Protein AF-A0A315ENW5-F1 (afdb_monomer_lite)

Secondary structure (DSSP, 8-state):
-----HHHHHHHHHHHHHHHHHTHHHHHHHHHHHHHHHHHHHHHHHT-S--HHHHHHHHHHHHHHHHHHHHHHHHHHHHHHHHHHHHHHTTEEEEEEEE-TTTTS-EEEEEEEESS--STT-S-SSS-TT--EEEEEEEETTT--EEEEEEEESEEEEEEE-SSEEEEEEEETTEEEEEEEESSPPHHHHHHHT--

Sequence (196 aa):
MGELNIWTVGWSIVLVLNWLIDHAFWIGAAIYGRSLLRRMRRELAEQGPADGVQRKAVQRRYLKRFLVVACLWYAAGSAWFYYKDAQARQSAYNCDKSVSTEDGGAYIGDECALLRQPWSNKEGTAGVRDGFSALVRIYSSKTGELLAEEFVANPEGALHWEKDNVWIHGSDTEGESGLMIELPPSRWRQLKAKLP

Organism: NCBI:txid323423

Foldseek 3Di:
DDPPPVVVVVVVVVVVVVVCVVCVLVVVLVVLLVVLVVVLVVVVVVCPPDDPVVNVVSVVVSVVVSVVVSVVSVVVVVVVLVVQQVLQVVQWDDWDKDAAVAQVRQKIKIKTWTPHDHPVVDVDPVFDDPKTKIWIWMAGPVPRQTQAIDIGIAWDDDWDHDNFWIKTWHADRVGIDMDIAGPPHDPVRRVVRPDD

pLDDT: mean 77.56, std 15.22, range [37.28, 95.94]

Radius of gyration: 24.2 Å; chains: 1; bounding box: 48×52×67 Å

Structure (mmCIF, N/CA/C/O backbone):
data_AF-A0A315ENW5-F1
#
_entry.id   AF-A0A315ENW5-F1
#
loop_
_atom_site.group_PDB
_atom_site.id
_atom_site.type_symbol
_atom_site.label_atom_id
_atom_site.label_alt_id
_atom_site.label_comp_id
_atom_site.label_asym_id
_atom_site.label_entity_id
_atom_site.label_seq_id
_atom_site.pdbx_PDB_ins_code
_atom_site.Cartn_x
_atom_site.Cartn_y
_atom_site.Cartn_z
_atom_site.occupancy
_atom_site.B_iso_or_equiv
_atom_site.auth_seq_id
_atom_site.auth_comp_id
_atom_site.auth_asym_id
_atom_site.auth_atom_id
_atom_site.pdbx_PDB_model_num
ATOM 1 N N . MET A 1 1 ? 18.008 35.598 28.032 1.00 41.81 1 MET A N 1
ATOM 2 C CA . MET A 1 1 ? 16.680 35.090 27.634 1.00 41.81 1 MET A CA 1
ATOM 3 C C . MET A 1 1 ? 16.804 34.708 26.174 1.00 41.81 1 MET A C 1
ATOM 5 O O . MET A 1 1 ? 16.966 35.600 25.357 1.00 41.81 1 MET A O 1
ATOM 9 N N . GLY A 1 2 ? 16.931 33.412 25.879 1.00 47.38 2 GLY A N 1
ATOM 10 C CA . GLY A 1 2 ? 17.137 32.943 24.508 1.00 47.38 2 GLY A CA 1
ATOM 11 C C . GLY A 1 2 ? 15.847 33.103 23.718 1.00 47.38 2 GLY A C 1
ATOM 12 O O . GLY A 1 2 ? 14.808 32.615 24.158 1.00 47.38 2 GLY A O 1
ATOM 13 N N . GLU A 1 3 ? 15.908 33.822 22.602 1.00 49.66 3 GLU A N 1
ATOM 14 C CA . GLU A 1 3 ? 14.796 33.935 21.666 1.00 49.66 3 GLU A CA 1
ATOM 15 C C . GLU A 1 3 ? 14.395 32.527 21.219 1.00 49.66 3 GLU A C 1
ATOM 17 O O . GLU A 1 3 ? 15.178 31.795 20.611 1.00 49.66 3 GLU A O 1
ATOM 22 N N . LEU A 1 4 ? 13.179 32.115 21.584 1.00 49.22 4 LEU A N 1
ATOM 23 C CA . LEU A 1 4 ? 12.571 30.890 21.083 1.00 49.22 4 LEU A CA 1
ATOM 24 C C . LEU A 1 4 ? 12.444 31.044 19.570 1.00 49.22 4 LEU A C 1
ATOM 26 O O . LEU A 1 4 ? 11.586 31.774 19.077 1.00 49.22 4 LEU A O 1
ATOM 30 N N . ASN A 1 5 ? 13.340 30.380 18.845 1.00 66.69 5 ASN A N 1
ATOM 31 C CA . ASN A 1 5 ? 13.373 30.419 17.398 1.00 66.69 5 ASN A CA 1
ATOM 32 C C . ASN A 1 5 ? 12.016 29.916 16.867 1.00 66.69 5 ASN A C 1
ATOM 34 O O . ASN A 1 5 ? 11.648 28.750 17.046 1.00 66.69 5 ASN A O 1
ATOM 38 N N . ILE A 1 6 ? 11.254 30.829 16.258 1.00 59.28 6 ILE A N 1
ATOM 39 C CA . ILE A 1 6 ? 9.899 30.610 15.727 1.00 59.28 6 ILE A CA 1
ATOM 40 C C . ILE A 1 6 ? 9.864 29.406 14.780 1.00 59.28 6 ILE A C 1
ATOM 42 O O . ILE A 1 6 ? 8.875 28.675 14.752 1.00 59.28 6 ILE A O 1
ATOM 46 N N . TRP A 1 7 ? 10.970 29.135 14.082 1.00 49.91 7 TRP A N 1
ATOM 47 C CA . TRP A 1 7 ? 11.120 27.945 13.251 1.00 49.91 7 TRP A CA 1
ATOM 48 C C . TRP A 1 7 ? 11.011 26.648 14.060 1.00 49.91 7 TRP A C 1
ATOM 50 O O . TRP A 1 7 ? 10.227 25.775 13.707 1.00 49.91 7 TRP A O 1
ATOM 60 N N . THR A 1 8 ? 11.716 26.522 15.183 1.00 54.12 8 THR A N 1
ATOM 61 C CA . THR A 1 8 ? 11.640 25.342 16.069 1.00 54.12 8 THR A CA 1
ATOM 62 C C . THR A 1 8 ? 10.244 25.123 16.654 1.00 54.12 8 THR A C 1
ATOM 64 O O . THR A 1 8 ? 9.805 23.980 16.784 1.00 54.12 8 THR A O 1
ATOM 67 N N . VAL A 1 9 ? 9.519 26.201 16.971 1.00 59.44 9 VAL A N 1
ATOM 68 C CA . VAL A 1 9 ? 8.133 26.115 17.465 1.00 59.44 9 VAL A CA 1
ATOM 69 C C . VAL A 1 9 ? 7.196 25.664 16.342 1.00 59.44 9 VAL A C 1
ATOM 71 O O . VAL A 1 9 ? 6.385 24.763 16.551 1.00 59.44 9 VAL A O 1
ATOM 74 N N . GLY A 1 10 ? 7.358 26.216 15.136 1.00 51.34 10 GLY A N 1
ATOM 75 C CA . GLY A 1 10 ? 6.613 25.799 13.948 1.00 51.34 10 GLY A CA 1
ATOM 76 C C . GLY A 1 10 ? 6.823 24.320 13.615 1.00 51.34 10 GLY A C 1
ATOM 77 O O . GLY A 1 10 ? 5.853 23.590 13.423 1.00 51.34 10 GLY A O 1
ATOM 78 N N . TRP A 1 11 ? 8.070 23.842 13.653 1.00 49.81 11 TRP A N 1
ATOM 79 C CA . TRP A 1 11 ? 8.397 22.426 13.455 1.00 49.81 11 TRP A CA 1
ATOM 80 C C . TRP A 1 11 ? 7.810 21.515 14.527 1.00 49.81 11 TRP A C 1
ATOM 82 O O . TRP A 1 11 ? 7.266 20.463 14.200 1.00 49.81 11 TRP A O 1
ATOM 92 N N . SER A 1 12 ? 7.861 21.926 15.793 1.00 47.28 12 SER A N 1
ATOM 93 C CA . SER A 1 12 ? 7.266 21.155 16.889 1.00 47.28 12 SER A CA 1
ATOM 94 C C . SER A 1 12 ? 5.753 21.006 16.708 1.00 47.28 12 SER A C 1
ATOM 96 O O . SER A 1 12 ? 5.210 19.929 16.928 1.00 47.28 12 SER A O 1
ATOM 98 N N . ILE A 1 13 ? 5.069 22.055 16.239 1.00 57.88 13 ILE A N 1
ATOM 99 C CA . ILE A 1 13 ? 3.630 22.011 15.945 1.00 57.88 13 ILE A CA 1
ATOM 100 C C . ILE A 1 13 ? 3.338 21.066 14.774 1.00 57.88 13 ILE A C 1
ATOM 102 O O . ILE A 1 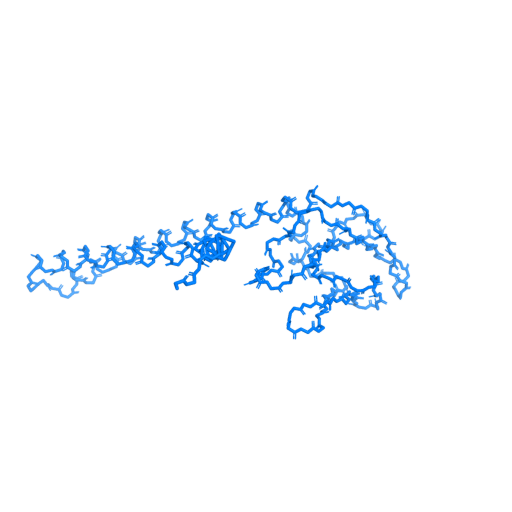13 ? 2.416 20.263 14.869 1.00 57.88 13 ILE A O 1
ATOM 106 N N . VAL A 1 14 ? 4.124 21.114 13.696 1.00 56.69 14 VAL A N 1
ATOM 107 C CA . VAL A 1 14 ? 3.952 20.219 12.537 1.00 56.69 14 VAL A CA 1
ATOM 108 C C . VAL A 1 14 ? 4.188 18.757 12.920 1.00 56.69 14 VAL A C 1
ATOM 110 O O . VAL A 1 14 ? 3.401 17.895 12.537 1.00 56.69 14 VAL A O 1
ATOM 113 N N . LEU A 1 15 ? 5.221 18.473 13.718 1.00 50.59 15 LEU A N 1
ATOM 114 C CA . LEU A 1 15 ? 5.510 17.125 14.212 1.00 50.59 15 LEU A CA 1
ATOM 115 C C . LEU A 1 15 ? 4.401 16.609 15.132 1.00 50.59 15 LEU A C 1
ATOM 117 O O . LEU A 1 15 ? 3.962 15.475 14.974 1.00 50.59 15 LEU A O 1
ATOM 121 N N . VAL A 1 16 ? 3.900 17.448 16.044 1.00 55.12 16 VAL A N 1
ATOM 122 C CA . VAL A 1 16 ? 2.773 17.091 16.916 1.00 55.12 16 VAL A CA 1
ATOM 123 C C . VAL A 1 16 ? 1.497 16.883 16.104 1.00 55.12 16 VAL A C 1
ATOM 125 O O . VAL A 1 16 ? 0.769 15.941 16.380 1.00 55.12 16 VAL A O 1
ATOM 128 N N . LEU A 1 17 ? 1.217 17.706 15.092 1.00 50.56 17 LEU A N 1
ATOM 129 C CA . LEU A 1 17 ? 0.037 17.543 14.240 1.00 50.56 17 LEU A CA 1
ATOM 130 C C . LEU A 1 17 ? 0.115 16.278 13.382 1.00 50.56 17 LEU A C 1
ATOM 132 O O . LEU A 1 17 ? -0.873 15.555 13.323 1.00 50.56 17 LEU A O 1
ATOM 136 N N . ASN A 1 18 ? 1.266 15.970 12.781 1.00 48.34 18 ASN A N 1
ATOM 137 C CA . ASN A 1 18 ? 1.458 14.707 12.062 1.00 48.34 18 ASN A CA 1
ATOM 138 C C . ASN A 1 18 ? 1.326 13.509 13.006 1.00 48.34 18 ASN A C 1
ATOM 140 O O . ASN A 1 18 ? 0.546 12.605 12.731 1.00 48.34 18 ASN A O 1
ATOM 144 N N . TRP A 1 19 ? 1.964 13.560 14.178 1.00 56.97 19 TRP A N 1
ATOM 145 C CA . TRP A 1 19 ? 1.822 12.521 15.195 1.00 56.97 19 TRP A CA 1
ATOM 146 C C . TRP A 1 19 ? 0.364 12.349 15.644 1.00 56.97 19 TRP A C 1
ATOM 148 O O . TRP A 1 19 ? -0.124 11.228 15.771 1.00 56.97 19 TRP A O 1
ATOM 158 N N . LEU A 1 20 ? -0.365 13.451 15.842 1.00 53.22 20 LEU A N 1
ATOM 159 C CA . LEU A 1 20 ? -1.784 13.439 16.195 1.00 53.22 20 LEU A CA 1
ATOM 160 C C . LEU A 1 20 ? -2.662 12.901 15.069 1.00 53.22 20 LEU A C 1
ATOM 162 O O . LEU A 1 20 ? -3.679 12.301 15.386 1.00 53.22 20 LEU A O 1
ATOM 166 N N . ILE A 1 21 ? -2.309 13.108 13.799 1.00 59.03 21 ILE A N 1
ATOM 167 C CA . ILE A 1 21 ? -3.016 12.542 12.642 1.00 59.03 21 ILE A CA 1
ATOM 168 C C . ILE A 1 21 ? -2.791 11.026 12.592 1.00 59.03 21 ILE A C 1
ATOM 170 O O . ILE A 1 21 ? -3.764 10.276 12.501 1.00 59.03 21 ILE A O 1
ATOM 174 N N . ASP A 1 22 ? -1.548 10.579 12.776 1.00 55.41 22 ASP A N 1
ATOM 175 C CA . ASP A 1 22 ? -1.175 9.158 12.800 1.00 55.41 22 ASP A CA 1
ATOM 176 C C . ASP A 1 22 ? -1.828 8.414 13.975 1.00 55.41 22 ASP A C 1
ATOM 178 O O . ASP A 1 22 ? -2.251 7.263 13.862 1.00 55.41 22 ASP A O 1
ATOM 182 N N . HIS A 1 23 ? -1.992 9.103 15.106 1.00 60.53 23 HIS A N 1
ATOM 183 C CA . HIS A 1 23 ? -2.570 8.551 16.330 1.00 60.53 23 HIS A CA 1
ATOM 184 C C . HIS A 1 23 ? -4.019 8.995 16.561 1.00 60.53 23 HIS A C 1
ATOM 186 O O . HIS A 1 23 ? -4.596 8.657 17.599 1.00 60.53 23 HIS A O 1
ATOM 192 N N . ALA A 1 24 ? -4.647 9.705 15.614 1.00 65.75 24 ALA A N 1
ATOM 193 C CA . ALA A 1 24 ? -6.002 10.250 15.767 1.00 65.75 24 ALA A CA 1
ATOM 194 C C . ALA A 1 24 ? -7.007 9.134 16.053 1.00 65.75 24 ALA A C 1
ATOM 196 O O . ALA A 1 24 ? -7.913 9.290 16.876 1.00 65.75 24 ALA A O 1
ATOM 197 N N . PHE A 1 25 ? -6.790 7.978 15.419 1.00 66.31 25 PHE A N 1
ATOM 198 C CA . PHE A 1 25 ? -7.535 6.752 15.664 1.00 66.31 25 PHE A CA 1
ATOM 199 C C . PHE A 1 25 ? -7.427 6.303 17.128 1.00 66.31 25 PHE A C 1
ATOM 201 O O . PHE A 1 25 ? -8.445 6.140 17.801 1.00 66.31 25 PHE A O 1
ATOM 208 N N . TRP A 1 26 ? -6.207 6.155 17.653 1.00 67.00 26 TRP A N 1
ATOM 209 C CA . TRP A 1 26 ? -5.965 5.689 19.022 1.00 67.00 26 TRP A CA 1
ATOM 210 C C . TRP A 1 26 ? -6.441 6.690 20.072 1.00 67.00 26 TRP A C 1
ATOM 212 O O . TRP A 1 26 ? -7.035 6.301 21.078 1.00 67.00 26 TRP A O 1
ATOM 222 N N . ILE A 1 27 ? -6.255 7.984 19.816 1.00 74.44 27 ILE A N 1
ATOM 223 C CA . ILE A 1 27 ? -6.716 9.071 20.682 1.00 74.44 27 ILE A CA 1
ATOM 224 C C . ILE A 1 27 ? -8.247 9.113 20.700 1.00 74.44 27 ILE A C 1
ATOM 226 O O . ILE A 1 27 ? -8.853 9.139 21.774 1.00 74.44 27 ILE A O 1
ATOM 230 N N . GLY A 1 28 ? -8.890 9.047 19.532 1.00 72.38 28 GLY A N 1
ATOM 231 C CA . GLY A 1 28 ? -10.345 8.992 19.401 1.00 72.38 28 GLY A CA 1
ATOM 232 C C . GLY A 1 28 ? -10.941 7.760 20.082 1.00 72.38 28 GLY A C 1
ATOM 233 O O . GLY A 1 28 ? -11.875 7.884 20.881 1.00 72.38 28 GLY A O 1
ATOM 234 N N . ALA A 1 29 ? -10.356 6.582 19.851 1.00 71.75 29 ALA A N 1
ATOM 235 C CA . ALA A 1 29 ? -10.750 5.333 20.495 1.00 71.75 29 ALA A CA 1
ATOM 236 C C . ALA A 1 29 ? -10.584 5.400 22.022 1.00 71.75 29 ALA A C 1
ATOM 238 O O . ALA A 1 29 ? -11.488 4.993 22.756 1.00 71.75 29 ALA A O 1
ATOM 239 N N . ALA A 1 30 ? -9.487 5.972 22.524 1.00 77.06 30 ALA A N 1
ATOM 240 C CA . ALA A 1 30 ? -9.243 6.131 23.955 1.00 77.06 30 ALA A CA 1
ATOM 241 C C . ALA A 1 30 ? -10.229 7.112 24.610 1.00 77.06 30 ALA A C 1
ATOM 243 O O . ALA A 1 30 ? -10.796 6.810 25.666 1.00 77.06 30 ALA A O 1
ATOM 244 N N . ILE A 1 31 ? -10.492 8.265 23.984 1.00 83.62 31 ILE A N 1
ATOM 245 C CA . ILE A 1 31 ? -11.460 9.257 24.479 1.00 83.62 31 ILE A CA 1
ATOM 246 C C . ILE A 1 31 ? -12.872 8.659 24.487 1.00 83.62 31 ILE A C 1
ATOM 248 O O . ILE A 1 31 ? -13.586 8.752 25.495 1.00 83.62 31 ILE A O 1
ATOM 252 N N . TYR A 1 32 ? -13.267 8.000 23.396 1.00 83.56 32 TYR A N 1
ATOM 253 C CA . TYR A 1 32 ? -14.577 7.371 23.274 1.00 83.56 32 TYR A CA 1
ATOM 254 C C . TYR A 1 32 ? -14.749 6.212 24.264 1.00 83.56 32 TYR A C 1
ATOM 256 O O . TYR A 1 32 ? -15.746 6.157 24.989 1.00 83.56 32 TYR A O 1
ATOM 264 N N . GLY A 1 33 ? -13.744 5.341 24.378 1.00 80.75 33 GLY A N 1
ATOM 265 C CA . GLY A 1 33 ? -13.703 4.250 25.351 1.00 80.75 33 GLY A CA 1
ATOM 266 C C . GLY A 1 33 ? -13.802 4.759 26.789 1.00 80.75 33 GLY A C 1
ATOM 267 O O . GLY A 1 33 ? -14.606 4.251 27.574 1.00 80.75 33 GLY A O 1
ATOM 268 N N . ARG A 1 34 ? -13.083 5.837 27.128 1.00 85.38 34 ARG A N 1
ATOM 269 C CA . ARG A 1 34 ? -13.162 6.482 28.449 1.00 85.38 34 ARG A CA 1
ATOM 270 C C . ARG A 1 34 ? -14.553 7.055 28.727 1.00 85.38 34 ARG A C 1
ATOM 272 O O . ARG A 1 34 ? -15.051 6.928 29.848 1.00 85.38 34 ARG A O 1
ATOM 279 N N . SER A 1 35 ? -15.193 7.665 27.731 1.00 87.75 35 SER A N 1
ATOM 280 C CA . SER A 1 35 ? -16.564 8.182 27.837 1.00 87.75 35 SER A CA 1
ATOM 281 C C . SER A 1 35 ? -17.582 7.057 28.065 1.00 87.75 35 SER A C 1
ATOM 283 O O . SER A 1 35 ? -18.384 7.128 29.002 1.00 87.75 35 SER A O 1
ATOM 285 N N . LEU A 1 36 ? -17.508 5.975 27.281 1.00 86.62 36 LEU A N 1
ATOM 286 C CA . LEU A 1 36 ? -18.370 4.800 27.442 1.00 86.62 36 LEU A CA 1
ATOM 287 C C . LEU A 1 36 ? -18.171 4.126 28.798 1.00 86.62 36 LEU A C 1
ATOM 289 O O . LEU A 1 36 ? -19.155 3.793 29.454 1.00 86.62 36 LEU A O 1
ATOM 293 N N . LEU A 1 37 ? -16.924 3.981 29.253 1.00 84.88 37 LEU A N 1
ATOM 294 C CA . LEU A 1 37 ? -16.612 3.392 30.553 1.00 84.88 37 LEU A CA 1
ATOM 295 C C . LEU A 1 37 ? -17.227 4.204 31.698 1.00 84.88 37 LEU A C 1
ATOM 297 O O . LEU A 1 37 ? -17.801 3.631 32.623 1.00 84.88 37 LEU A O 1
ATOM 301 N N . ARG A 1 38 ? -17.147 5.540 31.633 1.00 89.56 38 ARG A N 1
ATOM 302 C CA . ARG A 1 38 ? -17.784 6.422 32.623 1.00 89.56 38 ARG A CA 1
ATOM 303 C C . ARG A 1 38 ? -19.302 6.250 32.635 1.00 89.56 38 ARG A C 1
ATOM 305 O O . ARG A 1 38 ? -19.879 6.164 33.714 1.00 89.56 38 ARG A O 1
ATOM 312 N N . ARG A 1 39 ? -19.942 6.167 31.463 1.00 88.38 39 ARG A N 1
ATOM 313 C CA . ARG A 1 39 ? -21.397 5.944 31.348 1.00 88.38 39 ARG A CA 1
ATOM 314 C C . ARG A 1 39 ? -21.807 4.576 31.893 1.00 88.38 39 ARG A C 1
ATOM 316 O O . ARG A 1 39 ? -22.724 4.504 32.697 1.00 88.38 39 ARG A O 1
ATOM 323 N N . MET A 1 40 ? -21.065 3.526 31.546 1.00 86.69 40 MET A N 1
ATOM 324 C CA . MET A 1 40 ? -21.293 2.174 32.056 1.00 86.69 40 MET A CA 1
ATOM 325 C C . MET A 1 40 ? -21.169 2.111 33.582 1.00 86.69 40 MET A C 1
ATOM 327 O O . MET A 1 40 ? -22.005 1.502 34.237 1.00 86.69 40 MET A O 1
ATOM 331 N N . ARG A 1 41 ? -20.145 2.750 34.166 1.00 85.19 41 ARG A N 1
ATOM 332 C CA . ARG A 1 41 ? -19.967 2.796 35.628 1.00 85.19 41 ARG A CA 1
ATOM 333 C C . ARG A 1 41 ? -21.118 3.517 36.333 1.00 85.19 41 ARG A C 1
ATOM 335 O O . ARG A 1 41 ? -21.501 3.076 37.408 1.00 85.19 41 ARG A O 1
ATOM 342 N N . ARG A 1 42 ? -21.664 4.585 35.739 1.00 87.38 42 ARG A N 1
ATOM 343 C CA . ARG A 1 42 ? -22.842 5.288 36.276 1.00 87.38 42 ARG A CA 1
ATOM 344 C C . ARG A 1 42 ? -24.084 4.399 36.251 1.00 87.38 42 ARG A C 1
ATOM 346 O O . ARG A 1 42 ? -24.678 4.197 37.299 1.00 87.38 42 ARG A O 1
ATOM 353 N N . GLU A 1 43 ? -24.389 3.774 35.111 1.00 85.12 43 GLU A N 1
ATOM 354 C CA . GLU A 1 43 ? -25.540 2.861 35.007 1.00 85.12 43 GLU A CA 1
ATOM 355 C C . GLU A 1 43 ? -25.424 1.662 35.965 1.00 85.12 43 GLU A C 1
ATOM 357 O O . GLU A 1 43 ? -26.406 1.253 36.574 1.00 85.12 43 GLU A O 1
ATOM 362 N N . LEU A 1 44 ? -24.221 1.105 36.141 1.00 82.19 44 LEU A N 1
ATOM 363 C CA . LEU A 1 44 ? -23.996 0.011 37.092 1.00 82.19 44 LEU A CA 1
ATOM 364 C C . LEU A 1 44 ? -24.137 0.452 38.558 1.00 82.19 44 LEU A C 1
ATOM 366 O O . LEU A 1 44 ? -24.510 -0.369 39.391 1.00 82.19 44 LEU A O 1
ATOM 370 N N . ALA A 1 45 ? -23.829 1.712 38.880 1.00 82.94 45 ALA A N 1
ATOM 371 C CA . ALA A 1 45 ? -23.985 2.260 40.227 1.00 82.94 45 ALA A CA 1
ATOM 372 C C . ALA A 1 45 ? -25.457 2.558 40.562 1.00 82.94 45 ALA A C 1
ATOM 374 O O . ALA A 1 45 ? -25.889 2.304 41.683 1.00 82.94 45 ALA A O 1
ATOM 375 N N . GLU A 1 46 ? -26.235 3.029 39.584 1.00 83.94 46 GLU A N 1
ATOM 376 C CA . GLU A 1 46 ? -27.679 3.285 39.718 1.00 83.94 46 GLU A CA 1
ATOM 377 C C . GLU A 1 46 ? -28.496 1.995 39.907 1.00 83.94 46 GLU A C 1
ATOM 379 O O . GLU A 1 46 ? -29.567 2.017 40.505 1.00 83.94 46 GLU A O 1
ATOM 384 N N . GLN A 1 47 ? -27.978 0.852 39.451 1.00 72.12 47 GLN A N 1
ATOM 385 C CA . GLN A 1 47 ? -28.639 -0.452 39.559 1.00 72.12 47 GLN A CA 1
ATOM 386 C C . GLN A 1 47 ? -28.515 -1.130 40.941 1.00 72.12 47 GLN A C 1
ATOM 388 O O . GLN A 1 47 ? -29.083 -2.203 41.139 1.00 72.12 47 GLN A O 1
ATOM 393 N N . GLY A 1 48 ? -27.798 -0.548 41.912 1.00 66.56 48 GLY A N 1
ATOM 394 C CA . GLY A 1 48 ? -27.656 -1.133 43.254 1.00 66.56 48 GLY A CA 1
ATOM 395 C C . GLY A 1 48 ? -27.057 -2.559 43.242 1.00 66.56 48 GLY A C 1
ATOM 396 O O . GLY A 1 48 ? -26.202 -2.873 42.397 1.00 66.56 48 GLY A O 1
ATOM 397 N N . PRO A 1 49 ? -27.458 -3.470 44.155 1.00 66.81 49 PRO A N 1
ATOM 398 C CA . PRO A 1 49 ? -27.041 -4.872 44.131 1.00 66.81 49 PRO A CA 1
ATOM 399 C C . PRO A 1 49 ? -27.827 -5.646 43.057 1.00 66.81 49 PRO A C 1
ATOM 401 O O . PRO A 1 49 ? -28.494 -6.632 43.346 1.00 66.81 49 PRO A O 1
ATOM 404 N N . ALA A 1 50 ? -27.792 -5.181 41.808 1.00 61.03 50 ALA A N 1
ATOM 405 C CA . ALA A 1 50 ? -28.394 -5.896 40.693 1.00 61.03 50 ALA A CA 1
ATOM 406 C C . ALA A 1 50 ? -27.727 -7.261 40.478 1.00 61.03 50 ALA A C 1
ATOM 408 O O . ALA A 1 50 ? -26.500 -7.392 40.571 1.00 61.03 50 ALA A O 1
ATOM 409 N N . ASP A 1 51 ? -28.562 -8.246 40.140 1.00 73.62 51 ASP A N 1
ATOM 410 C CA . ASP A 1 51 ? -28.192 -9.619 39.805 1.00 73.62 51 ASP A CA 1
ATOM 411 C C . ASP A 1 51 ? -27.033 -9.656 38.785 1.00 73.62 51 ASP A C 1
ATOM 413 O O . ASP A 1 51 ? -26.954 -8.846 37.849 1.00 73.62 51 ASP A O 1
ATOM 417 N N . GLY A 1 52 ? -26.110 -10.608 38.946 1.00 72.75 52 GLY A N 1
ATOM 418 C CA . GLY A 1 52 ? -24.917 -10.751 38.106 1.00 72.75 52 GLY A CA 1
ATOM 419 C C . GLY A 1 52 ? -25.245 -10.889 36.614 1.00 72.75 52 GLY A C 1
ATOM 420 O O . GLY A 1 52 ? -24.432 -10.520 35.760 1.00 72.75 52 GLY A O 1
ATOM 421 N N . VAL A 1 53 ? -26.455 -11.353 36.289 1.00 79.00 53 VAL A N 1
ATOM 422 C CA . VAL A 1 53 ? -26.992 -11.423 34.924 1.00 79.00 53 VAL A CA 1
ATOM 423 C C . VAL A 1 53 ? -27.231 -10.028 34.329 1.00 79.00 53 VAL A C 1
ATOM 425 O O . VAL A 1 53 ? -26.805 -9.764 33.200 1.00 79.00 53 VAL A O 1
ATOM 428 N N . GLN A 1 54 ? -27.830 -9.101 35.085 1.00 78.31 54 GLN A N 1
ATOM 429 C CA . GLN A 1 54 ? -28.101 -7.734 34.621 1.00 78.31 54 GLN A CA 1
ATOM 430 C C . GLN A 1 54 ? -26.804 -6.944 34.411 1.00 78.31 54 GLN A C 1
ATOM 432 O O . GLN A 1 54 ? -26.632 -6.295 33.374 1.00 78.31 54 GLN A O 1
ATOM 437 N N . ARG A 1 55 ? -25.828 -7.088 35.319 1.00 78.38 55 ARG A N 1
ATOM 438 C CA . ARG A 1 55 ? -24.507 -6.449 35.176 1.00 78.38 55 ARG A CA 1
ATOM 439 C C . ARG A 1 55 ? -23.780 -6.894 33.904 1.00 78.38 55 ARG A C 1
ATOM 441 O O . ARG A 1 55 ? -23.248 -6.056 33.171 1.00 78.38 55 ARG A O 1
ATOM 448 N N . LYS A 1 56 ? -23.801 -8.197 33.592 1.00 83.31 56 LYS A N 1
ATOM 449 C CA . LYS A 1 56 ? -23.209 -8.743 32.355 1.00 83.31 56 LYS A CA 1
ATOM 450 C C . LYS A 1 56 ? -23.911 -8.219 31.099 1.00 83.31 56 LYS A C 1
ATOM 452 O O . LYS A 1 56 ? -23.243 -7.951 30.098 1.00 83.31 56 LYS A O 1
ATOM 457 N N . ALA A 1 57 ? -25.233 -8.048 31.135 1.00 84.50 57 ALA A N 1
ATOM 458 C CA . ALA A 1 57 ? -25.993 -7.506 30.009 1.00 84.50 57 ALA A CA 1
ATOM 459 C C . ALA A 1 57 ? -25.608 -6.045 29.706 1.00 84.50 57 ALA A C 1
ATOM 461 O O . ALA A 1 57 ? -25.350 -5.704 28.546 1.00 84.50 57 ALA A O 1
ATOM 462 N N . VAL A 1 58 ? -25.478 -5.208 30.742 1.00 82.88 58 VAL A N 1
ATOM 463 C CA . VAL A 1 58 ? -25.021 -3.814 30.610 1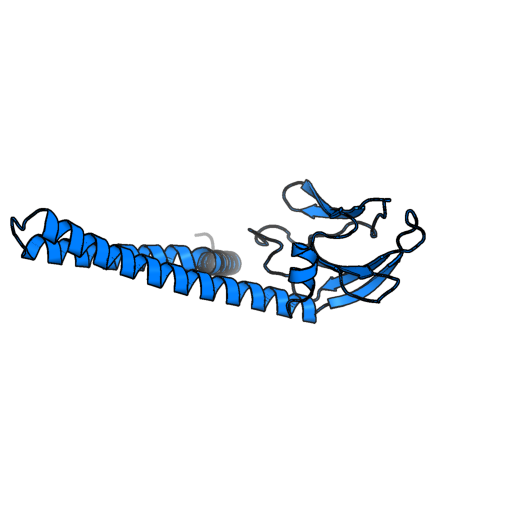.00 82.88 58 VAL A CA 1
ATOM 464 C C . VAL A 1 58 ? -23.604 -3.764 30.035 1.00 82.88 58 VAL A C 1
ATOM 466 O O . VAL A 1 58 ? -23.379 -3.096 29.025 1.00 82.88 58 VAL A O 1
ATOM 469 N N . GLN A 1 59 ? -22.660 -4.530 30.592 1.00 80.81 59 GLN A N 1
ATOM 470 C CA . GLN A 1 59 ? -21.279 -4.585 30.091 1.00 80.81 59 GLN A CA 1
ATOM 471 C C . GLN A 1 59 ? -21.208 -5.003 28.614 1.00 80.81 59 GLN A C 1
ATOM 473 O O . GLN A 1 59 ? -20.553 -4.335 27.814 1.00 80.81 59 GLN A O 1
ATOM 478 N N . ARG A 1 60 ? -21.938 -6.058 28.216 1.00 84.62 60 ARG A N 1
ATOM 479 C CA . ARG A 1 60 ? -21.997 -6.511 26.815 1.00 84.62 60 ARG A CA 1
ATOM 480 C C . ARG A 1 60 ? -22.540 -5.432 25.879 1.00 84.62 60 ARG A C 1
ATOM 482 O O . ARG A 1 60 ? -22.028 -5.283 24.773 1.00 84.62 60 ARG A O 1
ATOM 489 N N . ARG A 1 61 ? -23.551 -4.668 26.301 1.00 88.12 61 ARG A N 1
ATOM 490 C CA . ARG A 1 61 ? -24.117 -3.565 25.506 1.00 88.12 61 ARG A CA 1
ATOM 491 C C . ARG A 1 61 ? -23.083 -2.471 25.235 1.00 88.12 61 ARG A C 1
ATOM 493 O O . ARG A 1 61 ? -22.964 -2.022 24.096 1.00 88.12 61 ARG A O 1
ATOM 500 N N . TYR A 1 62 ? -22.330 -2.054 26.251 1.00 81.81 62 TYR A N 1
ATOM 501 C CA . TYR A 1 62 ? -21.286 -1.036 26.092 1.00 81.81 62 TYR A CA 1
ATOM 502 C C . TYR A 1 62 ? -20.087 -1.539 25.291 1.00 81.81 62 TYR A C 1
ATOM 504 O O . TYR A 1 62 ? -19.589 -0.801 24.444 1.00 81.81 62 TYR A O 1
ATOM 512 N N . LEU A 1 63 ? -19.682 -2.796 25.491 1.00 81.62 63 LEU A N 1
ATOM 513 C CA . LEU A 1 63 ? -18.630 -3.425 24.695 1.00 81.62 63 LEU A CA 1
ATOM 514 C C . LEU A 1 63 ? -19.012 -3.472 23.211 1.00 81.62 63 LEU A C 1
ATOM 516 O O . LEU A 1 63 ? -18.224 -3.060 22.368 1.00 81.62 63 LEU A O 1
ATOM 520 N N . LYS A 1 64 ? -20.243 -3.891 22.885 1.00 83.94 64 LYS A N 1
ATOM 521 C CA . LYS A 1 64 ? -20.742 -3.876 21.500 1.00 83.94 64 LYS A CA 1
ATOM 522 C C . LYS A 1 64 ? -20.698 -2.473 20.892 1.00 83.94 64 LYS A C 1
ATOM 524 O O . LYS A 1 64 ? -20.232 -2.321 19.772 1.00 83.94 64 LYS A O 1
ATOM 529 N N . ARG A 1 65 ? -21.138 -1.445 21.629 1.00 85.06 65 ARG A N 1
ATOM 530 C CA . ARG A 1 65 ? -21.082 -0.045 21.162 1.00 85.06 65 ARG A CA 1
ATOM 531 C C . ARG A 1 65 ? -19.649 0.422 20.904 1.00 85.06 65 ARG A C 1
ATOM 533 O O . ARG A 1 65 ? -19.405 1.063 19.889 1.00 85.06 65 ARG A O 1
ATOM 540 N N . PHE A 1 66 ? -18.717 0.079 21.793 1.00 79.88 66 PHE A N 1
ATOM 541 C CA . PHE A 1 66 ? -17.300 0.379 21.601 1.00 79.88 66 PHE A CA 1
ATOM 542 C C . PHE A 1 66 ? -16.748 -0.291 20.340 1.00 79.88 66 PHE A C 1
ATOM 544 O O . PHE A 1 66 ? -16.169 0.393 19.503 1.00 79.88 66 PHE A O 1
ATOM 551 N N . LEU A 1 67 ? -16.988 -1.596 20.175 1.00 80.69 67 LEU A N 1
ATOM 552 C CA . LEU A 1 67 ? -16.512 -2.361 19.021 1.00 80.69 67 LEU A CA 1
ATOM 553 C C . LEU A 1 67 ? -17.065 -1.820 17.701 1.00 80.69 67 LEU A C 1
ATOM 555 O O . LEU A 1 67 ? -16.302 -1.644 16.763 1.00 80.69 67 LEU A O 1
ATOM 559 N N . VAL A 1 68 ? -18.359 -1.489 17.638 1.00 85.56 68 VAL A N 1
ATOM 560 C CA . VAL A 1 68 ? -18.966 -0.904 16.429 1.00 85.56 68 VAL A CA 1
ATOM 561 C C . VAL A 1 68 ? -18.260 0.391 16.035 1.00 85.56 68 VAL A C 1
ATOM 563 O O . VAL A 1 68 ? -17.890 0.563 14.878 1.00 85.56 68 VAL A O 1
ATOM 566 N N . VAL A 1 69 ? -18.034 1.292 16.992 1.00 81.94 69 VAL A N 1
ATOM 567 C CA . VAL A 1 69 ? -17.358 2.563 16.710 1.00 81.94 69 VAL A CA 1
ATOM 568 C C . VAL A 1 69 ? -15.895 2.341 16.335 1.00 81.94 69 VAL A C 1
ATOM 570 O O . VAL A 1 69 ? -15.430 2.960 15.385 1.00 81.94 69 VAL A O 1
ATOM 573 N N . ALA A 1 70 ? -15.189 1.430 17.006 1.00 75.50 70 ALA A N 1
ATOM 574 C CA . ALA A 1 70 ? -13.817 1.074 16.651 1.00 75.50 70 ALA A CA 1
ATOM 575 C C . ALA A 1 70 ? -13.721 0.522 15.216 1.00 75.50 70 ALA A C 1
ATOM 577 O O . ALA A 1 70 ? -12.852 0.951 14.463 1.00 75.50 70 ALA A O 1
ATOM 578 N N . CYS A 1 71 ? -14.645 -0.355 14.807 1.00 80.31 71 CYS A N 1
ATOM 579 C CA . CYS A 1 71 ? -14.710 -0.873 13.439 1.00 80.31 71 CYS A CA 1
ATOM 580 C C . CYS A 1 71 ? -14.985 0.231 12.410 1.00 80.31 71 CYS A C 1
ATOM 582 O O . CYS A 1 71 ? -14.332 0.260 11.371 1.00 80.31 71 CYS A O 1
ATOM 584 N N . LEU A 1 72 ? -15.918 1.148 12.692 1.00 82.00 72 LEU A N 1
ATOM 585 C CA . LEU A 1 72 ? -16.215 2.272 11.796 1.00 82.00 72 LEU A CA 1
ATOM 586 C C . LEU A 1 72 ? -15.010 3.204 11.634 1.00 82.00 72 LEU A C 1
ATOM 588 O O . LEU A 1 72 ? -14.695 3.613 10.521 1.00 82.00 72 LEU A O 1
ATOM 592 N N . TRP A 1 73 ? -14.317 3.508 12.731 1.00 77.88 73 TRP A N 1
ATOM 593 C CA . TRP A 1 73 ? -13.100 4.315 12.696 1.00 77.88 73 TRP A CA 1
ATOM 594 C C . TRP A 1 73 ? -11.966 3.624 11.949 1.00 77.88 73 TRP A C 1
ATOM 596 O O . TRP A 1 73 ? -11.273 4.277 11.175 1.00 77.88 73 TRP A O 1
ATOM 606 N N . TYR A 1 74 ? -11.797 2.316 12.146 1.00 74.62 74 TYR A N 1
ATOM 607 C CA . TYR A 1 74 ? -10.796 1.540 11.426 1.00 74.62 74 TYR A CA 1
ATOM 608 C C . TYR A 1 74 ? -11.083 1.569 9.923 1.00 74.62 74 TYR A C 1
ATOM 610 O O . TYR A 1 74 ? -10.205 1.919 9.145 1.00 74.62 74 TYR A O 1
ATOM 618 N N . ALA A 1 75 ? -12.335 1.324 9.520 1.00 79.50 75 ALA A N 1
ATOM 619 C CA . ALA A 1 75 ? -12.747 1.392 8.121 1.00 79.50 75 ALA A CA 1
ATOM 620 C C . ALA A 1 75 ? -12.522 2.786 7.506 1.00 79.50 75 ALA A C 1
ATOM 622 O O . ALA A 1 75 ? -12.010 2.889 6.393 1.00 79.50 75 ALA A O 1
ATOM 623 N N . ALA A 1 76 ? -12.859 3.858 8.233 1.00 78.62 76 ALA A N 1
ATOM 624 C CA . ALA A 1 76 ? -12.619 5.228 7.783 1.00 78.62 76 ALA A CA 1
ATOM 625 C C . ALA A 1 76 ? -11.117 5.536 7.635 1.00 78.62 76 ALA A C 1
ATOM 627 O O . ALA A 1 76 ? -10.712 6.138 6.643 1.00 78.62 76 ALA A O 1
ATOM 628 N N . GLY A 1 77 ? -10.293 5.085 8.586 1.00 75.56 77 GLY A N 1
ATOM 629 C CA . GLY A 1 77 ? -8.837 5.214 8.527 1.00 75.56 77 GLY A CA 1
ATOM 630 C C . GLY A 1 77 ? -8.238 4.457 7.343 1.00 75.56 77 GLY A C 1
ATOM 631 O O . GLY A 1 77 ? -7.508 5.043 6.549 1.00 75.56 77 GLY A O 1
ATOM 632 N N . SER A 1 78 ? -8.612 3.188 7.153 1.00 75.94 78 SER A N 1
ATOM 633 C CA . SER A 1 78 ? -8.174 2.384 6.006 1.00 75.94 78 SER A CA 1
ATOM 634 C C . SER A 1 78 ? -8.561 3.021 4.670 1.00 75.94 78 SER A C 1
ATOM 636 O O . SER A 1 78 ? -7.740 3.060 3.757 1.00 75.94 78 SER A O 1
ATOM 638 N N . ALA A 1 79 ? -9.778 3.564 4.555 1.00 80.94 79 ALA A N 1
ATOM 639 C CA . ALA A 1 79 ? -10.221 4.267 3.352 1.00 80.94 79 ALA A CA 1
ATOM 640 C C . ALA A 1 79 ? -9.409 5.547 3.092 1.00 80.94 79 ALA A C 1
ATOM 642 O O . ALA A 1 79 ? -9.059 5.834 1.948 1.00 80.94 79 ALA A O 1
ATOM 643 N N . TRP A 1 80 ? -9.079 6.300 4.144 1.00 80.00 80 TRP A N 1
ATOM 644 C CA . TRP A 1 80 ? -8.231 7.486 4.040 1.00 80.00 80 TRP A CA 1
ATOM 645 C C . TRP A 1 80 ? -6.809 7.145 3.578 1.00 80.00 80 TRP A C 1
ATOM 647 O O . TRP A 1 80 ? -6.307 7.773 2.646 1.00 80.00 80 TRP A O 1
ATOM 657 N N . PHE A 1 81 ? -6.174 6.134 4.179 1.00 76.50 81 PHE A N 1
ATOM 658 C CA . PHE A 1 81 ? -4.832 5.696 3.780 1.00 76.50 81 PHE A CA 1
ATOM 659 C C . PHE A 1 81 ? -4.809 5.206 2.336 1.00 76.50 81 PHE A C 1
ATOM 661 O O . PHE A 1 81 ? -3.981 5.654 1.545 1.00 76.50 81 PHE A O 1
ATOM 668 N N . TYR A 1 82 ? -5.796 4.396 1.956 1.00 80.44 82 TYR A N 1
ATOM 669 C CA . TYR A 1 82 ? -5.955 3.953 0.579 1.00 80.44 82 TYR A CA 1
ATOM 670 C C . TYR A 1 82 ? -6.097 5.126 -0.401 1.00 80.44 82 TYR A C 1
ATOM 672 O O . TYR A 1 82 ? -5.463 5.137 -1.452 1.00 80.44 82 TYR A O 1
ATOM 680 N N . TYR A 1 83 ? -6.884 6.147 -0.052 1.00 82.69 83 TYR A N 1
ATOM 681 C CA . TYR A 1 83 ? -7.033 7.341 -0.882 1.00 82.69 83 TYR A CA 1
ATOM 682 C C . TYR A 1 83 ? -5.708 8.096 -1.066 1.00 82.69 83 TYR A C 1
ATOM 684 O O . TYR A 1 83 ? -5.414 8.581 -2.160 1.00 82.69 83 TYR A O 1
ATOM 692 N N . LYS A 1 84 ? -4.882 8.182 -0.018 1.00 80.94 84 LYS A N 1
ATOM 693 C CA . LYS A 1 84 ? -3.551 8.801 -0.092 1.00 80.94 84 LYS A CA 1
ATOM 694 C C . LYS A 1 84 ? -2.604 8.011 -0.995 1.00 80.94 84 LYS A C 1
ATOM 696 O O . LYS A 1 84 ? -1.925 8.624 -1.816 1.00 80.94 84 LYS A O 1
ATOM 701 N N . ASP A 1 85 ? -2.616 6.687 -0.901 1.00 82.44 85 ASP A N 1
ATOM 702 C CA . ASP A 1 85 ? -1.830 5.821 -1.781 1.00 82.44 85 ASP A CA 1
ATOM 703 C C . ASP A 1 85 ? -2.301 5.916 -3.237 1.00 82.44 85 ASP A C 1
ATOM 705 O O . ASP A 1 85 ? -1.482 6.070 -4.139 1.00 82.44 85 ASP A O 1
ATOM 709 N N . ALA A 1 86 ? -3.614 5.937 -3.486 1.00 86.44 86 ALA A N 1
ATOM 710 C CA . ALA A 1 86 ? -4.169 6.129 -4.826 1.00 86.44 86 ALA A CA 1
ATOM 711 C C . ALA A 1 86 ? -3.760 7.485 -5.435 1.00 86.44 86 ALA A C 1
ATOM 713 O O . ALA A 1 86 ? -3.391 7.560 -6.608 1.00 86.44 86 ALA A O 1
ATOM 714 N N . GLN A 1 87 ? -3.737 8.561 -4.638 1.00 85.44 87 GLN A N 1
ATOM 715 C CA . GLN A 1 87 ? -3.190 9.844 -5.095 1.00 85.44 87 GLN A CA 1
ATOM 716 C C . GLN A 1 87 ? -1.700 9.761 -5.450 1.00 85.44 87 GLN A C 1
ATOM 718 O O . GLN A 1 87 ? -1.268 10.436 -6.385 1.00 85.44 87 GLN A O 1
ATOM 723 N N . ALA A 1 88 ? -0.913 8.976 -4.710 1.00 84.31 88 ALA A N 1
ATOM 724 C CA . ALA A 1 88 ? 0.493 8.756 -5.031 1.00 84.31 88 ALA A CA 1
ATOM 725 C C . ALA A 1 88 ? 0.638 7.994 -6.357 1.00 84.31 88 ALA A C 1
ATOM 727 O O . ALA A 1 88 ? 1.382 8.453 -7.222 1.00 84.31 88 ALA A O 1
ATOM 728 N N . ARG A 1 89 ? -0.159 6.938 -6.591 1.00 87.94 89 ARG A N 1
ATOM 729 C CA . ARG A 1 89 ? -0.196 6.206 -7.878 1.00 87.94 89 ARG A CA 1
ATOM 730 C C . ARG A 1 89 ? -0.465 7.118 -9.068 1.00 87.94 89 ARG A C 1
ATOM 732 O O . ARG A 1 89 ? 0.201 7.016 -10.092 1.00 87.94 89 ARG A O 1
ATOM 739 N N . GLN A 1 90 ? -1.436 8.019 -8.931 1.00 89.25 90 GLN A N 1
ATOM 740 C CA . GLN A 1 90 ? -1.803 8.977 -9.980 1.00 89.25 90 GLN A CA 1
ATOM 741 C C . GLN A 1 90 ? -0.720 10.030 -10.240 1.00 89.25 90 GLN A C 1
ATOM 743 O O . GLN A 1 90 ? -0.758 10.714 -11.258 1.00 89.25 90 GLN A O 1
ATOM 748 N N . SER A 1 91 ? 0.237 10.171 -9.324 1.00 88.19 91 SER A N 1
ATOM 749 C CA . SER A 1 91 ? 1.356 11.103 -9.442 1.00 88.19 91 SER A CA 1
ATOM 750 C C . SER A 1 91 ? 2.608 10.483 -10.072 1.00 88.19 91 SER A C 1
ATOM 752 O O . SER A 1 91 ? 3.648 11.140 -10.101 1.00 88.19 91 SER A O 1
ATOM 754 N N . ALA A 1 92 ? 2.514 9.231 -10.534 1.00 91.19 92 ALA A N 1
ATOM 755 C CA . ALA A 1 92 ? 3.608 8.513 -11.171 1.00 91.19 92 ALA A CA 1
ATOM 756 C C . ALA A 1 92 ? 3.999 9.145 -12.516 1.00 91.19 92 ALA A C 1
ATOM 758 O O . ALA A 1 92 ? 3.141 9.460 -13.342 1.00 91.19 92 ALA A O 1
ATOM 759 N N . TYR A 1 93 ? 5.300 9.313 -12.735 1.00 91.81 93 TYR A N 1
ATOM 760 C CA . TYR A 1 93 ? 5.887 9.899 -13.940 1.00 91.81 93 TYR A CA 1
ATOM 761 C C . TYR A 1 93 ? 7.282 9.310 -14.197 1.00 91.81 93 TYR A C 1
ATOM 763 O O . TYR A 1 93 ? 7.823 8.635 -13.327 1.00 91.81 93 TYR A O 1
ATOM 771 N N . ASN A 1 94 ? 7.857 9.567 -15.381 1.00 92.00 94 ASN A N 1
ATOM 772 C CA . ASN A 1 94 ? 9.184 9.075 -15.790 1.00 92.00 94 ASN A CA 1
ATOM 773 C C . ASN A 1 94 ? 9.378 7.583 -15.473 1.00 92.00 94 ASN A C 1
ATOM 775 O O . ASN A 1 94 ? 10.171 7.226 -14.610 1.00 92.00 94 ASN A O 1
ATOM 779 N N . CYS A 1 95 ? 8.581 6.737 -16.123 1.00 92.94 95 CYS A N 1
ATOM 780 C CA . CYS A 1 95 ? 8.615 5.300 -15.891 1.00 92.94 95 CYS A CA 1
ATOM 781 C C . CYS A 1 95 ? 9.673 4.624 -16.764 1.00 92.94 95 CYS A C 1
ATOM 783 O O . CYS A 1 95 ? 9.540 4.626 -17.993 1.00 92.94 95 CYS A O 1
ATOM 785 N N . ASP A 1 96 ? 10.654 3.999 -16.127 1.00 93.25 96 ASP A N 1
ATOM 786 C CA . ASP A 1 96 ? 11.663 3.179 -16.782 1.00 93.25 96 ASP A CA 1
ATOM 787 C C . ASP A 1 96 ? 11.184 1.732 -16.871 1.00 93.25 96 ASP A C 1
ATOM 789 O O . ASP A 1 96 ? 10.659 1.166 -15.912 1.00 93.25 96 ASP A O 1
ATOM 793 N N . LYS A 1 97 ? 11.334 1.133 -18.055 1.00 93.62 97 LYS A N 1
ATOM 794 C CA . LYS A 1 97 ? 10.848 -0.220 -18.343 1.00 93.62 97 LYS A CA 1
ATOM 795 C C . LYS A 1 97 ? 11.994 -1.207 -18.438 1.00 93.62 97 LYS A C 1
ATOM 797 O O . LYS A 1 97 ? 13.001 -0.936 -19.087 1.00 93.62 97 LYS A O 1
ATOM 802 N N . SER A 1 98 ? 11.792 -2.395 -17.888 1.00 93.31 98 SER A N 1
ATOM 803 C CA . SER A 1 98 ? 12.698 -3.533 -18.029 1.00 93.31 98 SER A CA 1
ATOM 804 C C . SER A 1 98 ? 11.914 -4.824 -18.262 1.00 93.31 98 SER A C 1
ATOM 806 O O . SER A 1 98 ? 10.705 -4.892 -18.040 1.00 93.31 98 SER A O 1
ATOM 808 N N . VAL A 1 99 ? 12.591 -5.849 -18.772 1.00 92.56 99 VAL A N 1
ATOM 809 C CA . VAL A 1 99 ? 11.985 -7.129 -19.159 1.00 92.56 99 VAL A CA 1
ATOM 810 C C . VAL A 1 99 ? 12.742 -8.251 -18.460 1.00 92.56 99 VAL A C 1
ATOM 812 O O . VAL A 1 99 ? 13.968 -8.190 -18.378 1.00 92.56 99 VAL A O 1
ATOM 815 N N . SER A 1 100 ? 12.029 -9.277 -17.991 1.00 89.75 100 SER A N 1
ATOM 816 C CA . SER A 1 100 ? 12.646 -10.410 -17.299 1.00 89.75 100 SER A CA 1
ATOM 817 C C . SER A 1 100 ? 13.550 -11.215 -18.236 1.00 89.75 100 SER A C 1
ATOM 819 O O . SER A 1 100 ? 13.086 -11.888 -19.151 1.00 89.75 100 SER A O 1
ATOM 821 N N . THR A 1 101 ? 14.865 -11.159 -18.047 1.00 84.81 101 THR A N 1
ATOM 822 C CA . THR A 1 101 ? 15.815 -11.833 -18.950 1.00 84.81 101 THR A CA 1
ATOM 823 C C . THR A 1 101 ? 15.916 -13.332 -18.682 1.00 84.81 101 THR A C 1
ATOM 825 O O . THR A 1 101 ? 15.948 -14.119 -19.626 1.00 84.81 101 THR A O 1
ATOM 828 N N . GLU A 1 102 ? 15.894 -13.731 -17.410 1.00 83.19 102 GLU A N 1
ATOM 829 C CA . GLU A 1 102 ? 16.099 -15.122 -16.971 1.00 83.19 102 GLU A CA 1
ATOM 830 C C . GLU A 1 102 ? 14.915 -16.054 -17.295 1.00 83.19 102 GLU A C 1
ATOM 832 O O . GLU A 1 102 ? 15.095 -17.260 -17.454 1.00 83.19 102 GLU A O 1
ATOM 837 N N . ASP A 1 103 ? 13.718 -15.493 -17.497 1.00 76.12 103 ASP A N 1
ATOM 838 C CA . ASP A 1 103 ? 12.492 -16.235 -17.842 1.00 76.12 103 ASP A CA 1
ATOM 839 C C . ASP A 1 103 ? 12.089 -16.108 -19.317 1.00 76.12 103 ASP A C 1
ATOM 841 O O . ASP A 1 103 ? 10.931 -16.321 -19.688 1.00 76.12 103 ASP A O 1
ATOM 845 N N . GLY A 1 104 ? 13.015 -15.688 -20.183 1.00 80.88 104 GLY A N 1
ATOM 846 C CA . GLY A 1 104 ? 12.727 -15.490 -21.605 1.00 80.88 104 GLY A CA 1
ATOM 847 C C . GLY A 1 104 ? 11.726 -14.362 -21.884 1.00 80.88 104 GLY A C 1
ATOM 848 O O . GLY A 1 104 ? 11.012 -14.402 -22.885 1.00 80.88 104 GLY A O 1
ATOM 849 N N . GLY A 1 105 ? 11.652 -13.359 -21.006 1.00 87.81 105 GLY A N 1
ATOM 850 C CA . GLY A 1 105 ? 10.810 -12.179 -21.176 1.00 87.81 105 GLY A CA 1
ATOM 851 C C . GLY A 1 105 ? 9.351 -12.385 -20.806 1.00 87.81 105 GLY A C 1
ATOM 852 O O . GLY A 1 105 ? 8.495 -11.709 -21.368 1.00 87.81 105 GLY A O 1
ATOM 853 N N . ALA A 1 106 ? 9.035 -13.312 -19.897 1.00 92.62 106 ALA A N 1
ATOM 854 C CA . ALA A 1 106 ? 7.666 -13.578 -19.442 1.00 92.62 106 ALA A CA 1
ATOM 855 C C . ALA A 1 106 ? 7.004 -12.391 -18.705 1.00 92.62 106 ALA A C 1
ATOM 857 O O . ALA A 1 106 ? 5.770 -12.297 -18.663 1.00 92.62 106 ALA A O 1
ATOM 858 N N . TYR A 1 107 ? 7.807 -11.472 -18.163 1.00 95.38 107 TYR A N 1
ATOM 859 C CA . TYR A 1 107 ? 7.342 -10.332 -17.380 1.00 95.38 107 TYR A CA 1
ATOM 860 C C . TYR A 1 107 ? 7.975 -9.020 -17.847 1.00 95.38 107 TYR A C 1
ATOM 862 O O . TYR A 1 107 ? 9.092 -8.988 -18.363 1.00 95.38 107 TYR A O 1
ATOM 870 N N . ILE A 1 108 ? 7.234 -7.931 -17.653 1.00 95.56 108 ILE A N 1
ATOM 871 C CA . ILE A 1 108 ? 7.685 -6.552 -17.871 1.00 95.56 108 ILE A CA 1
ATOM 872 C C . ILE A 1 108 ? 7.570 -5.828 -16.535 1.00 95.56 108 ILE A C 1
ATOM 874 O O . ILE A 1 108 ? 6.547 -5.951 -15.866 1.00 95.56 108 ILE A O 1
ATOM 878 N N . GLY A 1 109 ? 8.594 -5.081 -16.149 1.00 94.69 109 GLY A N 1
ATOM 879 C CA . GLY A 1 109 ? 8.583 -4.237 -14.962 1.00 94.69 109 GLY A CA 1
ATOM 880 C C . GLY A 1 109 ? 8.698 -2.770 -15.345 1.00 94.69 109 GLY A C 1
ATOM 881 O O . GLY A 1 109 ? 9.576 -2.421 -16.130 1.00 94.69 109 GLY A O 1
ATOM 882 N N . ASP A 1 110 ? 7.834 -1.934 -14.779 1.00 94.62 110 ASP A N 1
ATOM 883 C CA . ASP A 1 110 ? 7.926 -0.478 -14.850 1.00 94.62 110 ASP A CA 1
ATOM 884 C C . ASP A 1 110 ? 8.303 0.058 -13.464 1.00 94.62 110 ASP A C 1
ATOM 886 O O . ASP A 1 110 ? 7.647 -0.271 -12.473 1.00 94.62 110 ASP A O 1
ATOM 890 N N . GLU A 1 111 ? 9.309 0.919 -13.399 1.00 92.88 111 GLU A N 1
ATOM 891 C CA . GLU A 1 111 ? 9.660 1.695 -12.213 1.00 92.88 111 GLU A CA 1
ATOM 892 C C . GLU A 1 111 ? 9.402 3.175 -12.496 1.00 92.88 111 GLU A C 1
ATOM 894 O O . GLU A 1 111 ? 10.009 3.756 -13.388 1.00 92.88 111 GLU A O 1
ATOM 899 N N . CYS A 1 112 ? 8.473 3.791 -11.766 1.00 91.50 112 CYS A N 1
ATOM 900 C CA . CYS A 1 112 ? 8.081 5.184 -11.968 1.00 91.50 112 CYS A CA 1
ATOM 901 C C . CYS A 1 112 ? 8.456 6.052 -10.769 1.00 91.50 112 CYS A C 1
ATOM 903 O O . CYS A 1 112 ? 8.131 5.712 -9.629 1.00 91.50 112 CYS A O 1
ATOM 905 N N . ALA A 1 113 ? 9.003 7.238 -11.024 1.00 88.62 113 ALA A N 1
ATOM 906 C CA . ALA A 1 113 ? 9.139 8.272 -10.006 1.00 88.62 113 ALA A CA 1
ATOM 907 C C . ALA A 1 113 ? 7.762 8.801 -9.560 1.00 88.62 113 ALA A C 1
ATOM 909 O O . ALA A 1 113 ? 6.792 8.788 -10.321 1.00 88.62 113 ALA A O 1
ATOM 910 N N . LEU A 1 114 ? 7.669 9.302 -8.325 1.00 87.00 114 LEU A N 1
ATOM 911 C CA . LEU A 1 114 ? 6.427 9.825 -7.748 1.00 87.00 114 LEU A CA 1
ATOM 912 C C . LEU A 1 114 ? 6.555 11.298 -7.352 1.00 87.00 114 LEU A C 1
ATOM 914 O O . LEU A 1 114 ? 7.449 11.666 -6.591 1.00 87.00 114 LEU A O 1
ATOM 918 N N . LEU A 1 115 ? 5.621 12.146 -7.802 1.00 81.12 115 LEU A N 1
ATOM 919 C CA . LEU A 1 115 ? 5.553 13.545 -7.339 1.00 81.12 115 LEU A CA 1
ATOM 920 C C . LEU A 1 115 ? 4.984 13.652 -5.919 1.00 81.12 115 LEU A C 1
ATOM 922 O O . LEU A 1 115 ? 5.195 14.651 -5.230 1.00 81.12 115 LEU A O 1
ATOM 926 N N . ARG A 1 116 ? 4.215 12.648 -5.485 1.00 77.62 116 ARG A N 1
ATOM 927 C CA . ARG A 1 116 ? 3.645 12.559 -4.140 1.00 77.62 116 ARG A CA 1
ATOM 928 C C . ARG A 1 116 ? 4.103 11.276 -3.475 1.00 77.62 116 ARG A C 1
ATOM 930 O O . ARG A 1 116 ? 3.978 10.197 -4.042 1.00 77.62 116 ARG A O 1
ATOM 937 N N . GLN A 1 117 ? 4.569 11.401 -2.241 1.00 75.88 117 GLN A N 1
ATOM 938 C CA . GLN A 1 117 ? 4.969 10.246 -1.449 1.00 75.88 117 GLN A CA 1
ATOM 939 C C . GLN A 1 117 ? 3.739 9.405 -1.055 1.00 75.88 117 GLN A C 1
ATOM 941 O O . GLN A 1 117 ? 2.735 9.987 -0.619 1.00 75.88 117 GLN A O 1
ATOM 946 N N . PRO A 1 118 ? 3.801 8.068 -1.199 1.00 73.81 118 PRO A N 1
ATOM 947 C CA . PRO A 1 118 ? 2.762 7.167 -0.718 1.00 73.81 118 PRO A CA 1
ATOM 948 C C . PRO A 1 118 ? 2.741 7.140 0.809 1.00 73.81 118 PRO A C 1
ATOM 950 O O . PRO A 1 118 ? 3.739 7.430 1.472 1.00 73.81 118 PRO A O 1
ATOM 953 N N . TRP A 1 119 ? 1.585 6.794 1.367 1.00 65.69 119 TRP A N 1
ATOM 954 C CA . TRP A 1 119 ? 1.411 6.671 2.807 1.00 65.69 119 TRP A CA 1
ATOM 955 C C . TRP A 1 119 ? 1.880 5.299 3.302 1.00 65.69 119 TRP A C 1
ATOM 957 O O . TRP A 1 119 ? 2.552 5.211 4.326 1.00 65.69 119 TRP A O 1
ATOM 967 N N . SER A 1 120 ? 1.581 4.230 2.552 1.00 59.91 120 SER A N 1
ATOM 968 C CA . SER A 1 120 ? 1.871 2.841 2.942 1.00 59.91 120 SER A CA 1
ATOM 969 C C . SER A 1 120 ? 3.349 2.500 3.092 1.00 59.91 120 SER A C 1
ATOM 971 O O . SER A 1 120 ? 3.667 1.489 3.708 1.00 59.91 120 SER A O 1
ATOM 973 N N . ASN A 1 121 ? 4.252 3.308 2.536 1.00 54.41 121 ASN A N 1
ATOM 974 C CA . ASN A 1 121 ? 5.687 3.055 2.647 1.00 54.41 121 ASN A CA 1
ATOM 975 C C . ASN A 1 121 ? 6.251 3.340 4.028 1.00 54.41 121 ASN A C 1
ATOM 977 O O . ASN A 1 121 ? 7.456 3.195 4.201 1.00 54.41 121 ASN A O 1
ATOM 981 N N . LYS A 1 122 ? 5.430 3.779 4.991 1.00 47.12 122 LYS A N 1
ATOM 982 C CA . LYS A 1 122 ? 5.948 4.230 6.268 1.00 47.12 122 LYS A CA 1
ATOM 983 C C . LYS A 1 122 ? 4.949 4.145 7.411 1.00 47.12 122 LYS A C 1
ATOM 985 O O . LYS A 1 122 ? 4.002 4.915 7.511 1.00 47.12 122 LYS A O 1
ATOM 990 N N . GLU A 1 123 ? 5.342 3.359 8.399 1.00 40.12 123 GLU A N 1
ATOM 991 C CA . GLU A 1 123 ? 5.172 3.733 9.801 1.00 40.12 123 GLU A CA 1
ATOM 992 C C . GLU A 1 123 ? 5.991 4.997 10.188 1.00 40.12 123 GLU A C 1
ATOM 994 O O . GLU A 1 123 ? 5.948 5.417 11.337 1.00 40.12 123 GLU A O 1
ATOM 999 N N . GLY A 1 124 ? 6.691 5.688 9.271 1.00 37.91 124 GLY A N 1
ATOM 1000 C CA . GLY A 1 124 ? 7.334 6.973 9.586 1.00 37.91 124 GLY A CA 1
ATOM 1001 C C . GLY A 1 124 ? 8.136 7.657 8.471 1.00 37.91 124 GLY A C 1
ATOM 1002 O O . GLY A 1 124 ? 9.360 7.590 8.447 1.00 37.91 124 GLY A O 1
ATOM 1003 N N . THR A 1 125 ? 7.499 8.422 7.567 1.00 42.88 125 THR A N 1
ATOM 1004 C CA . THR A 1 125 ? 8.208 9.462 6.771 1.00 42.88 125 THR A CA 1
ATOM 1005 C C . THR A 1 125 ? 8.603 10.654 7.619 1.00 42.88 125 THR A C 1
ATOM 1007 O O . THR A 1 125 ? 9.213 11.582 7.101 1.00 42.88 125 THR A O 1
ATOM 1010 N N . ALA A 1 126 ? 8.338 10.611 8.922 1.00 37.94 126 ALA A N 1
ATOM 1011 C CA . ALA A 1 126 ? 9.169 11.272 9.907 1.00 37.94 126 ALA A CA 1
ATOM 1012 C C . ALA A 1 126 ? 10.536 10.558 9.972 1.00 37.94 126 ALA A C 1
ATOM 1014 O O . ALA A 1 126 ? 10.788 9.795 10.894 1.00 37.94 126 ALA A O 1
ATOM 1015 N N . GLY A 1 127 ? 11.415 10.758 8.984 1.00 37.28 127 GLY A N 1
ATOM 1016 C CA . GLY A 1 127 ? 12.762 10.181 9.082 1.00 37.28 127 GLY A CA 1
ATOM 1017 C C . GLY A 1 127 ? 13.686 10.388 7.893 1.00 37.28 127 GLY A C 1
ATOM 1018 O O . GLY A 1 127 ? 14.841 10.749 8.089 1.00 37.28 127 GLY A O 1
ATOM 1019 N N . VAL A 1 128 ? 13.205 10.232 6.656 1.00 43.16 128 VAL A N 1
ATOM 1020 C CA . VAL A 1 128 ? 14.091 10.429 5.496 1.00 43.16 128 VAL A CA 1
ATOM 1021 C C . VAL A 1 128 ? 14.024 11.890 5.067 1.00 43.16 128 VAL A C 1
ATOM 1023 O O . VAL A 1 128 ? 13.162 12.287 4.283 1.00 43.16 128 VAL A O 1
ATOM 1026 N N . ARG A 1 129 ? 14.921 12.699 5.631 1.00 38.34 129 ARG A N 1
ATOM 1027 C CA . ARG A 1 129 ? 15.295 13.993 5.058 1.00 38.34 129 ARG A CA 1
ATOM 1028 C C . ARG A 1 129 ? 15.822 13.703 3.644 1.00 38.34 129 ARG A C 1
ATOM 1030 O O . ARG A 1 129 ? 16.736 12.903 3.509 1.00 38.34 129 ARG A O 1
ATOM 1037 N N . ASP A 1 130 ? 15.193 14.284 2.624 1.00 51.12 130 ASP A N 1
ATOM 1038 C CA . ASP A 1 130 ? 15.598 14.198 1.207 1.00 51.12 130 ASP A CA 1
ATOM 1039 C C . ASP A 1 130 ? 15.308 12.872 0.455 1.00 51.12 130 ASP A C 1
ATOM 1041 O O . ASP A 1 130 ? 15.806 12.674 -0.650 1.00 51.12 130 ASP A O 1
ATOM 1045 N N . GLY A 1 131 ? 14.461 11.986 0.994 1.00 59.03 131 GLY A N 1
ATOM 1046 C CA . GLY A 1 131 ? 14.111 10.716 0.334 1.00 59.03 131 GLY A CA 1
ATOM 1047 C C . GLY A 1 131 ? 12.983 10.809 -0.698 1.00 59.03 131 GLY A C 1
ATOM 1048 O O . GLY A 1 131 ? 12.043 11.591 -0.527 1.00 59.03 131 GLY A O 1
ATOM 1049 N N . PHE A 1 132 ? 13.026 9.965 -1.730 1.00 74.31 132 PHE A N 1
ATOM 1050 C CA . PHE A 1 132 ? 11.957 9.803 -2.723 1.00 74.31 132 PHE A CA 1
ATOM 1051 C C . PHE A 1 132 ? 11.411 8.366 -2.715 1.00 74.31 132 PHE A C 1
ATOM 1053 O O . PHE A 1 132 ? 11.982 7.476 -2.096 1.00 74.31 132 PHE A O 1
ATOM 1060 N N . SER A 1 133 ? 10.267 8.135 -3.359 1.00 79.50 133 SER A N 1
ATOM 1061 C CA . SER A 1 133 ? 9.694 6.793 -3.516 1.00 79.50 133 SER A CA 1
ATOM 1062 C C . SER A 1 133 ? 9.429 6.558 -4.991 1.00 79.50 133 SER A C 1
ATOM 1064 O O . SER A 1 133 ? 9.067 7.501 -5.702 1.00 79.50 133 SER A O 1
ATOM 1066 N N . ALA A 1 134 ? 9.553 5.310 -5.421 1.00 86.56 134 ALA A N 1
ATOM 1067 C CA . ALA A 1 134 ? 9.093 4.870 -6.724 1.00 86.56 134 ALA A CA 1
ATOM 1068 C C . ALA A 1 134 ? 7.879 3.953 -6.601 1.00 86.56 134 ALA A C 1
ATOM 1070 O O . ALA A 1 134 ? 7.621 3.332 -5.565 1.00 86.56 134 ALA A O 1
ATOM 1071 N N . LEU A 1 135 ? 7.126 3.893 -7.690 1.00 90.25 135 LEU A N 1
ATOM 1072 C CA . LEU A 1 135 ? 6.075 2.923 -7.913 1.00 90.25 135 LEU A CA 1
ATOM 1073 C C . LEU A 1 135 ? 6.592 1.858 -8.869 1.00 90.25 135 LEU A C 1
ATOM 1075 O O . LEU A 1 135 ? 6.868 2.156 -10.029 1.00 90.25 135 LEU A O 1
ATOM 1079 N N . VAL A 1 136 ? 6.683 0.628 -8.380 1.00 91.88 136 VAL A N 1
ATOM 1080 C CA . VAL A 1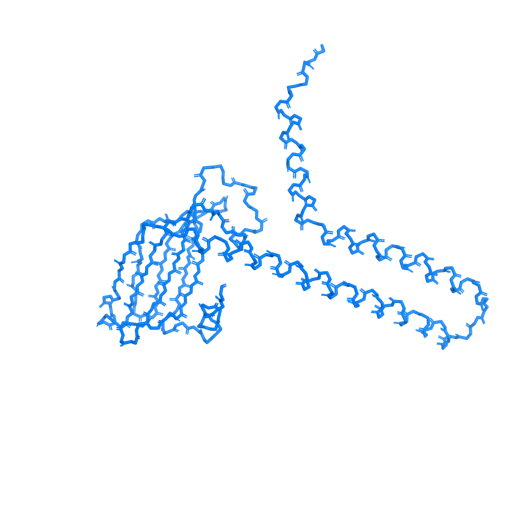 136 ? 7.084 -0.539 -9.160 1.00 91.88 136 VAL A CA 1
ATOM 1081 C C . VAL A 1 136 ? 5.839 -1.302 -9.5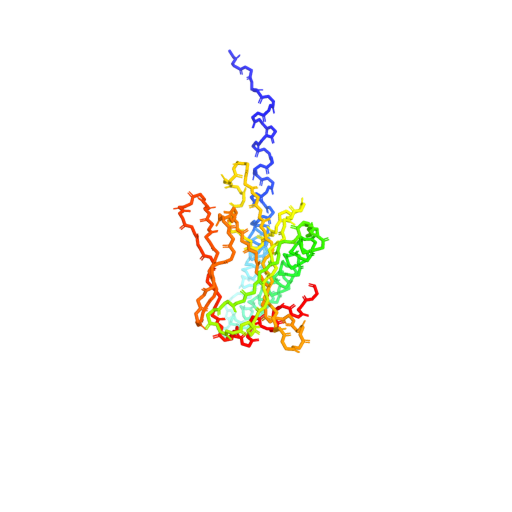83 1.00 91.88 136 VAL A C 1
ATOM 1083 O O . VAL A 1 136 ? 4.989 -1.639 -8.757 1.00 91.88 136 VAL A O 1
ATOM 1086 N N . ARG A 1 137 ? 5.731 -1.592 -10.878 1.00 94.56 137 ARG A N 1
ATOM 1087 C CA . ARG A 1 137 ? 4.630 -2.346 -11.483 1.00 94.56 137 ARG A CA 1
ATOM 1088 C C . ARG A 1 137 ? 5.169 -3.511 -12.282 1.00 94.56 137 ARG A C 1
ATOM 1090 O O . ARG A 1 137 ? 6.017 -3.319 -13.140 1.00 94.56 137 ARG A O 1
ATOM 1097 N N . ILE A 1 138 ? 4.628 -4.699 -12.046 1.00 95.56 138 ILE A N 1
ATOM 1098 C CA . ILE A 1 138 ? 4.991 -5.913 -12.776 1.00 95.56 138 ILE A CA 1
ATOM 1099 C C . ILE A 1 138 ? 3.802 -6.363 -13.609 1.00 95.56 138 ILE A C 1
ATOM 1101 O O . ILE A 1 138 ? 2.702 -6.545 -13.085 1.00 95.56 138 ILE A O 1
ATOM 1105 N N . TYR A 1 139 ? 4.037 -6.589 -14.892 1.00 95.94 139 TYR A N 1
ATOM 1106 C CA . TYR A 1 139 ? 3.047 -7.005 -15.870 1.00 95.94 139 TYR A CA 1
ATOM 1107 C C . TYR A 1 139 ? 3.410 -8.355 -16.474 1.00 95.94 139 TYR A C 1
ATOM 1109 O O . TYR A 1 139 ? 4.584 -8.701 -16.616 1.00 95.94 139 TYR A O 1
ATOM 1117 N N . SER A 1 140 ? 2.398 -9.095 -16.918 1.00 94.88 140 SER A N 1
ATOM 1118 C CA . SER A 1 140 ? 2.622 -10.191 -17.857 1.00 94.88 140 SER A CA 1
ATOM 1119 C C . SER A 1 140 ? 3.006 -9.619 -19.220 1.00 94.88 140 SER A C 1
ATOM 1121 O O . SER A 1 140 ? 2.247 -8.833 -19.788 1.00 94.88 140 SER A O 1
ATOM 1123 N N . SER A 1 141 ? 4.124 -10.061 -19.799 1.00 94.50 141 SER A N 1
ATOM 1124 C CA . SER A 1 141 ? 4.494 -9.652 -21.162 1.00 94.50 141 SER A CA 1
ATOM 1125 C C . SER A 1 141 ? 3.524 -10.192 -22.216 1.00 94.50 141 SER A C 1
ATOM 1127 O O . SER A 1 141 ? 3.296 -9.562 -23.246 1.00 94.50 141 SER A O 1
ATOM 1129 N N . LYS A 1 142 ? 2.912 -11.351 -21.939 1.00 93.50 142 LYS A N 1
ATOM 1130 C CA . LYS A 1 142 ? 1.983 -12.034 -22.843 1.00 93.50 142 LYS A CA 1
ATOM 1131 C C . LYS A 1 142 ? 0.622 -11.346 -22.919 1.00 93.50 142 LYS A C 1
ATOM 1133 O O . LYS A 1 142 ? 0.047 -11.270 -24.001 1.00 93.50 142 LYS A O 1
ATOM 1138 N N . THR A 1 143 ? 0.071 -10.927 -21.780 1.00 94.12 143 THR A N 1
ATOM 1139 C CA . THR A 1 143 ? -1.297 -10.379 -21.709 1.00 94.12 143 THR A CA 1
ATOM 1140 C C . THR A 1 143 ? -1.338 -8.869 -21.494 1.00 94.12 143 THR A C 1
ATOM 1142 O O . THR A 1 143 ? -2.391 -8.270 -21.687 1.00 94.12 143 THR A O 1
ATOM 1145 N N . GLY A 1 144 ? -0.226 -8.250 -21.083 1.00 92.12 144 GLY A N 1
ATOM 1146 C CA . GLY A 1 144 ? -0.186 -6.853 -20.642 1.00 92.12 144 GLY A CA 1
ATOM 1147 C C . GLY A 1 144 ? -0.892 -6.609 -19.303 1.00 92.12 144 GLY A C 1
ATOM 1148 O O . GLY A 1 144 ? -1.056 -5.463 -18.893 1.00 92.12 144 GLY A O 1
ATOM 1149 N N . GLU A 1 145 ? -1.343 -7.665 -18.622 1.00 94.25 145 GLU A N 1
ATOM 1150 C CA . GLU A 1 145 ? -2.059 -7.557 -17.354 1.00 94.25 145 GLU A CA 1
ATOM 1151 C C . GLU A 1 145 ? -1.110 -7.147 -16.228 1.00 94.25 145 GLU A C 1
ATOM 1153 O O . GLU A 1 145 ? -0.039 -7.734 -16.080 1.00 94.25 145 GLU A O 1
ATOM 1158 N N . LEU A 1 146 ? -1.528 -6.175 -15.412 1.00 94.75 146 LEU A N 1
ATOM 1159 C CA . LEU A 1 146 ? -0.829 -5.786 -14.191 1.00 94.75 146 LEU A CA 1
ATOM 1160 C C . LEU A 1 146 ? -0.994 -6.881 -13.122 1.00 94.75 146 LEU A C 1
ATOM 1162 O O . LEU A 1 146 ? -2.108 -7.191 -12.698 1.00 94.75 146 LEU A O 1
ATOM 1166 N N . LEU A 1 147 ? 0.126 -7.465 -12.697 1.00 94.94 147 LEU A N 1
ATOM 1167 C CA . LEU A 1 147 ? 0.194 -8.602 -11.773 1.00 94.94 147 LEU A CA 1
ATOM 1168 C C . LEU A 1 147 ? 0.632 -8.209 -10.361 1.00 94.94 147 LEU A C 1
ATOM 1170 O O . LEU A 1 147 ? 0.272 -8.880 -9.395 1.00 94.94 147 LEU A O 1
ATOM 1174 N N . ALA A 1 148 ? 1.429 -7.155 -10.225 1.00 94.25 148 ALA A N 1
ATOM 1175 C CA . ALA A 1 148 ? 1.821 -6.612 -8.934 1.00 94.25 148 ALA A CA 1
ATOM 1176 C C . ALA A 1 148 ? 2.077 -5.113 -9.051 1.00 94.25 148 ALA A C 1
ATOM 1178 O O . ALA A 1 148 ? 2.554 -4.637 -10.078 1.00 94.25 148 ALA A O 1
ATOM 1179 N N . GLU A 1 149 ? 1.779 -4.390 -7.980 1.00 91.88 149 GLU A N 1
ATOM 1180 C CA . GLU A 1 149 ? 2.098 -2.978 -7.833 1.00 91.88 149 GLU A CA 1
ATOM 1181 C C . GLU A 1 149 ? 2.509 -2.730 -6.383 1.00 91.88 149 GLU A C 1
ATOM 1183 O O . GLU A 1 149 ? 1.770 -3.066 -5.452 1.00 91.88 149 GLU A O 1
ATOM 1188 N N . GLU A 1 150 ? 3.697 -2.171 -6.197 1.00 87.94 150 GLU A N 1
ATOM 1189 C CA . GLU A 1 150 ? 4.269 -1.904 -4.887 1.00 87.94 150 GLU A CA 1
ATOM 1190 C C . GLU A 1 150 ? 5.020 -0.576 -4.890 1.00 87.94 150 GLU A C 1
ATOM 1192 O O . GLU A 1 150 ? 5.551 -0.129 -5.907 1.00 87.94 150 GLU A O 1
ATOM 1197 N N . PHE A 1 151 ? 5.057 0.059 -3.727 1.00 85.44 151 PHE A N 1
ATOM 1198 C CA . PHE A 1 151 ? 5.841 1.261 -3.520 1.00 85.44 151 PHE A CA 1
ATOM 1199 C C . PHE A 1 151 ? 7.189 0.891 -2.901 1.00 85.44 151 PHE A C 1
ATOM 1201 O O . PHE A 1 151 ? 7.260 0.029 -2.030 1.00 85.44 151 PHE A O 1
ATOM 1208 N N . VAL A 1 152 ? 8.251 1.571 -3.325 1.00 82.19 152 VAL A N 1
ATOM 1209 C CA . VAL A 1 152 ? 9.620 1.344 -2.838 1.00 82.19 152 VAL A CA 1
ATOM 1210 C C . VAL A 1 152 ? 10.197 2.673 -2.382 1.00 82.19 152 VAL A C 1
ATOM 1212 O O . VAL A 1 152 ? 10.104 3.665 -3.105 1.00 82.19 152 VAL A O 1
ATOM 1215 N N . ALA A 1 153 ? 10.722 2.715 -1.161 1.00 78.44 153 ALA A N 1
ATOM 1216 C CA . ALA A 1 153 ? 11.384 3.895 -0.619 1.00 78.44 153 ALA A CA 1
ATOM 1217 C C . ALA A 1 153 ? 12.853 3.913 -1.060 1.00 78.44 153 ALA A C 1
ATOM 1219 O O . ALA A 1 153 ? 13.514 2.884 -0.984 1.00 78.44 153 ALA A O 1
ATOM 1220 N N . ASN A 1 154 ? 13.319 5.079 -1.518 1.00 77.31 154 ASN A N 1
ATOM 1221 C CA . ASN A 1 154 ? 14.661 5.340 -2.052 1.00 77.31 154 ASN A CA 1
ATOM 1222 C C . ASN A 1 154 ? 15.216 4.163 -2.863 1.00 77.31 154 ASN A C 1
ATOM 1224 O O . ASN A 1 154 ? 16.190 3.549 -2.433 1.00 77.31 154 ASN A O 1
ATOM 1228 N N . PRO A 1 155 ? 14.575 3.801 -3.985 1.00 80.88 155 PRO A N 1
ATOM 1229 C CA . PRO A 1 155 ? 15.085 2.725 -4.817 1.00 80.88 155 PRO A CA 1
ATOM 1230 C C . PRO A 1 155 ? 16.516 3.031 -5.275 1.00 80.88 155 PRO A C 1
ATOM 1232 O O . PRO A 1 155 ? 16.856 4.171 -5.608 1.00 80.88 155 PRO A O 1
ATOM 1235 N N . GLU A 1 156 ? 17.344 1.997 -5.292 1.00 81.44 156 GLU A N 1
ATOM 1236 C CA . GLU A 1 156 ? 18.728 2.041 -5.731 1.00 81.44 156 GLU A CA 1
ATOM 1237 C C . GLU A 1 156 ? 18.905 1.129 -6.943 1.00 81.44 156 GLU A C 1
ATOM 1239 O O . GLU A 1 156 ? 18.708 -0.084 -6.873 1.00 81.44 156 GLU A O 1
ATOM 1244 N N . GLY A 1 157 ? 19.312 1.721 -8.065 1.00 81.56 157 GLY A N 1
ATOM 1245 C CA . GLY A 1 157 ? 19.533 0.981 -9.302 1.00 81.56 157 GLY A CA 1
ATOM 1246 C C . GLY A 1 157 ? 18.240 0.675 -10.057 1.00 81.56 157 GLY A C 1
ATOM 1247 O O . GLY A 1 157 ? 17.268 1.412 -9.958 1.00 81.56 157 GLY A O 1
ATOM 1248 N N . ALA A 1 158 ? 18.282 -0.371 -10.878 1.00 84.88 158 ALA A N 1
ATOM 1249 C CA . ALA A 1 158 ? 17.163 -0.811 -11.707 1.00 84.88 158 ALA A CA 1
ATOM 1250 C C . ALA A 1 158 ? 16.607 -2.143 -11.187 1.00 84.88 158 ALA A C 1
ATOM 1252 O O . ALA A 1 158 ? 17.232 -2.809 -10.366 1.00 84.88 158 ALA A O 1
ATOM 1253 N N . LEU A 1 159 ? 15.462 -2.577 -11.720 1.00 90.06 159 LEU A N 1
ATOM 1254 C CA . LEU A 1 159 ? 14.904 -3.899 -11.421 1.00 90.06 159 LEU A CA 1
ATOM 1255 C C . LEU A 1 159 ? 15.897 -5.024 -11.762 1.00 90.06 159 LEU A C 1
ATOM 1257 O O . LEU A 1 159 ? 16.295 -5.201 -12.918 1.00 90.06 159 LEU A O 1
ATOM 1261 N N . HIS A 1 160 ? 16.248 -5.813 -10.750 1.00 91.44 160 HIS A N 1
ATOM 1262 C CA . HIS A 1 160 ? 17.091 -6.994 -10.868 1.00 91.44 160 HIS A CA 1
ATOM 1263 C C . HIS A 1 160 ? 16.211 -8.225 -11.053 1.00 91.44 160 HIS A C 1
ATOM 1265 O O . HIS A 1 160 ? 15.477 -8.626 -10.152 1.00 91.44 160 HIS A O 1
ATOM 1271 N N . TRP A 1 161 ? 16.262 -8.806 -12.247 1.00 92.38 161 TRP A N 1
ATOM 1272 C CA . TRP A 1 161 ? 15.457 -9.968 -12.599 1.00 92.38 161 TRP A CA 1
ATOM 1273 C C . TRP A 1 161 ? 16.191 -11.260 -12.274 1.00 92.38 161 TRP A C 1
ATOM 1275 O O . TRP A 1 161 ? 17.292 -11.493 -12.768 1.00 92.38 161 TRP A O 1
ATOM 1285 N N . GLU A 1 162 ? 15.531 -12.121 -11.515 1.00 89.94 162 GLU A N 1
ATOM 1286 C CA . GLU A 1 162 ? 15.893 -13.519 -11.348 1.00 89.94 162 GLU A CA 1
ATOM 1287 C C . GLU A 1 162 ? 14.801 -14.405 -11.959 1.00 89.94 162 GLU A C 1
ATOM 1289 O O . GLU A 1 162 ? 13.753 -13.933 -12.402 1.00 89.94 162 GLU A O 1
ATOM 1294 N N . LYS A 1 163 ? 15.050 -15.714 -11.984 1.00 84.94 163 LYS A N 1
ATOM 1295 C CA . LYS A 1 163 ? 14.118 -16.702 -12.535 1.00 84.94 163 LYS A CA 1
ATOM 1296 C C . LYS A 1 163 ? 12.785 -16.773 -11.777 1.00 84.94 163 LYS A C 1
ATOM 1298 O O . LYS A 1 163 ? 11.726 -16.942 -12.357 1.00 84.94 163 LYS A O 1
ATOM 1303 N N . ASP A 1 164 ? 12.832 -16.690 -10.451 1.00 89.00 164 ASP A N 1
ATOM 1304 C CA . ASP A 1 164 ? 11.641 -16.896 -9.614 1.00 89.00 164 ASP A CA 1
ATOM 1305 C C . ASP A 1 164 ? 11.248 -15.626 -8.846 1.00 89.00 164 ASP A C 1
ATOM 1307 O O . ASP A 1 164 ? 10.311 -15.636 -8.044 1.00 89.00 164 ASP A O 1
ATOM 1311 N N . ASN A 1 165 ? 11.959 -14.517 -9.057 1.00 91.56 165 ASN A N 1
ATOM 1312 C CA . ASN A 1 165 ? 11.682 -13.255 -8.391 1.00 91.56 165 ASN A CA 1
ATOM 1313 C C . ASN A 1 165 ? 12.241 -12.053 -9.172 1.00 91.56 165 ASN A C 1
ATOM 1315 O O . ASN A 1 165 ? 13.058 -12.182 -10.077 1.00 91.56 165 ASN A O 1
ATOM 1319 N N . VAL A 1 166 ? 11.778 -10.866 -8.804 1.00 91.81 166 VAL A N 1
ATOM 1320 C CA . VAL A 1 166 ? 12.403 -9.593 -9.158 1.00 91.81 166 VAL A CA 1
ATOM 1321 C C . VAL A 1 166 ? 12.699 -8.836 -7.875 1.00 91.81 166 VAL A C 1
ATOM 1323 O O . VAL A 1 166 ? 11.851 -8.773 -6.974 1.00 91.81 166 VAL A O 1
ATOM 1326 N N . TRP A 1 167 ? 13.900 -8.273 -7.792 1.00 90.25 167 TRP A N 1
ATOM 1327 C CA . TRP A 1 167 ? 14.343 -7.494 -6.650 1.00 90.25 167 TRP A CA 1
ATOM 1328 C C . TRP A 1 167 ? 14.648 -6.056 -7.046 1.00 90.25 167 TRP A C 1
ATOM 1330 O O . TRP A 1 167 ? 15.147 -5.773 -8.134 1.00 90.25 167 TRP A O 1
ATOM 1340 N N . ILE A 1 168 ? 14.325 -5.140 -6.145 1.00 86.62 168 ILE A N 1
ATOM 1341 C CA . ILE A 1 168 ? 14.742 -3.747 -6.219 1.00 86.62 168 ILE A CA 1
ATOM 1342 C C . ILE A 1 168 ? 15.323 -3.379 -4.868 1.00 86.62 168 ILE A C 1
ATOM 1344 O O . ILE A 1 168 ? 14.664 -3.527 -3.831 1.00 86.62 168 ILE A O 1
ATOM 1348 N N . HIS A 1 169 ? 16.581 -2.959 -4.895 1.00 81.94 169 HIS A N 1
ATOM 1349 C CA . HIS A 1 169 ? 17.249 -2.444 -3.719 1.00 81.94 169 HIS A CA 1
ATOM 1350 C C . HIS A 1 169 ? 16.647 -1.094 -3.359 1.00 81.94 169 HIS A C 1
ATOM 1352 O O . HIS A 1 169 ? 16.217 -0.335 -4.224 1.00 81.94 169 HIS A O 1
ATOM 1358 N N . GLY A 1 170 ? 16.612 -0.800 -2.075 1.00 73.69 170 GLY A N 1
ATOM 1359 C CA . GLY A 1 170 ? 16.318 0.516 -1.563 1.00 73.69 170 GLY A CA 1
ATOM 1360 C C . GLY A 1 170 ? 17.121 0.779 -0.303 1.00 73.69 170 GLY A C 1
ATOM 1361 O O . GLY A 1 170 ? 17.783 -0.095 0.256 1.00 73.69 170 GLY A O 1
ATOM 1362 N N . SER A 1 171 ? 17.055 2.004 0.175 1.00 66.06 171 SER A N 1
ATOM 1363 C CA . SER A 1 171 ? 17.596 2.349 1.482 1.00 66.06 171 SER A CA 1
ATOM 1364 C C . SER A 1 171 ? 16.552 3.088 2.293 1.00 66.06 171 SER A C 1
ATOM 1366 O O . SER A 1 171 ? 15.809 3.934 1.799 1.00 66.06 171 SER A O 1
ATOM 1368 N N . ASP A 1 172 ? 16.450 2.774 3.574 1.00 61.09 172 ASP A N 1
ATOM 1369 C CA . ASP A 1 172 ? 15.633 3.542 4.501 1.00 61.09 172 ASP A CA 1
ATOM 1370 C C . ASP A 1 172 ? 16.458 3.994 5.710 1.00 61.09 172 ASP A C 1
ATOM 1372 O O . ASP A 1 172 ? 17.684 3.888 5.746 1.00 61.09 172 ASP A O 1
ATOM 1376 N N . THR A 1 173 ? 15.794 4.606 6.689 1.00 54.38 173 THR A N 1
ATOM 1377 C CA . THR A 1 173 ? 16.455 5.074 7.913 1.00 54.38 173 THR A CA 1
ATOM 1378 C C . THR A 1 173 ? 16.990 3.944 8.795 1.00 54.38 173 THR A C 1
ATOM 1380 O O . THR A 1 173 ? 17.755 4.230 9.714 1.00 54.38 173 THR A O 1
ATOM 1383 N N . GLU A 1 174 ? 16.575 2.698 8.560 1.00 55.34 174 GLU A N 1
ATOM 1384 C CA . GLU A 1 174 ? 16.957 1.509 9.326 1.00 55.34 174 GLU A CA 1
ATOM 1385 C C . GLU A 1 174 ?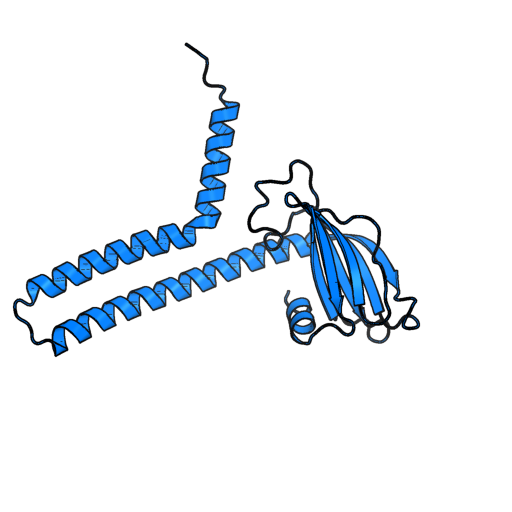 18.055 0.683 8.629 1.00 55.34 174 GLU A C 1
ATOM 1387 O O . GLU A 1 174 ? 18.709 -0.125 9.290 1.00 55.34 174 GLU A O 1
ATOM 1392 N N . GLY A 1 175 ? 18.332 0.933 7.344 1.00 60.28 175 GLY A N 1
ATOM 1393 C CA . GLY A 1 175 ? 19.458 0.354 6.609 1.00 60.28 175 GLY A CA 1
ATOM 1394 C C . GLY A 1 175 ? 19.153 0.105 5.133 1.00 60.28 175 GLY A C 1
ATOM 1395 O O . GLY A 1 175 ? 18.291 0.751 4.537 1.00 60.28 175 GLY A O 1
ATOM 1396 N N . GLU A 1 176 ? 19.880 -0.841 4.532 1.00 62.56 176 GLU A N 1
ATOM 1397 C CA . GLU A 1 176 ? 19.516 -1.387 3.222 1.00 62.56 176 GLU A CA 1
ATOM 1398 C C . GLU A 1 176 ? 18.175 -2.115 3.349 1.00 62.56 176 GLU A C 1
ATOM 1400 O O . GLU A 1 176 ? 18.024 -3.047 4.144 1.00 62.56 176 GLU A O 1
ATOM 1405 N N . SER A 1 177 ? 17.198 -1.687 2.560 1.00 66.69 177 SER A N 1
ATOM 1406 C CA . SER A 1 177 ? 15.930 -2.380 2.390 1.00 66.69 177 SER A CA 1
ATOM 1407 C C . SER A 1 177 ? 15.847 -2.911 0.962 1.00 66.69 177 SER A C 1
ATOM 1409 O O . SER A 1 177 ? 16.587 -2.518 0.069 1.00 66.69 177 SER A O 1
ATOM 1411 N N . GLY A 1 178 ? 14.991 -3.888 0.710 1.00 70.00 178 GLY A N 1
ATOM 1412 C CA . GLY A 1 178 ? 14.833 -4.401 -0.644 1.00 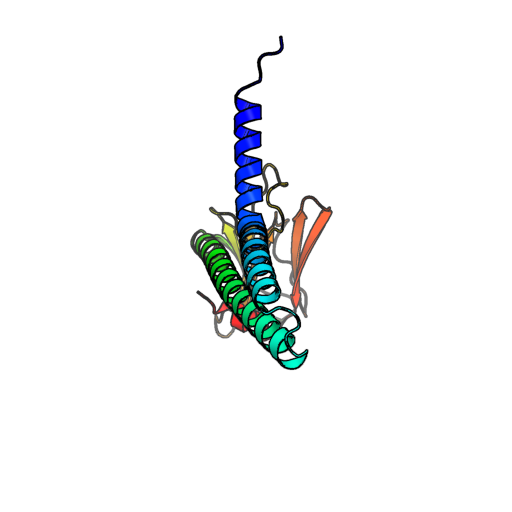70.00 178 GLY A CA 1
ATOM 1413 C C . GLY A 1 178 ? 13.460 -5.001 -0.811 1.00 70.00 178 GLY A C 1
ATOM 1414 O O . GLY A 1 178 ? 13.021 -5.801 0.017 1.00 70.00 178 GLY A O 1
ATOM 1415 N N . LEU A 1 179 ? 12.767 -4.632 -1.883 1.00 81.69 179 LEU A N 1
ATOM 1416 C CA . LEU A 1 179 ? 11.469 -5.210 -2.197 1.00 81.69 179 LEU A CA 1
ATOM 1417 C C . LEU A 1 179 ? 11.657 -6.394 -3.135 1.00 81.69 179 LEU A C 1
ATOM 1419 O O . LEU A 1 179 ? 11.960 -6.215 -4.312 1.00 81.69 179 LEU A O 1
ATOM 1423 N N . MET A 1 180 ? 11.399 -7.599 -2.625 1.00 88.56 180 MET A N 1
ATOM 1424 C CA . MET A 1 180 ? 11.351 -8.818 -3.433 1.00 88.56 180 MET A CA 1
ATOM 1425 C C . MET A 1 180 ? 9.921 -9.148 -3.850 1.00 88.56 180 MET A C 1
ATOM 1427 O O . MET A 1 180 ? 8.976 -9.180 -3.043 1.00 88.56 180 MET A O 1
ATOM 1431 N N . ILE A 1 181 ? 9.753 -9.407 -5.143 1.00 90.00 181 ILE A N 1
ATOM 1432 C CA . ILE A 1 181 ? 8.504 -9.876 -5.722 1.00 90.00 181 ILE A CA 1
ATOM 1433 C C . ILE A 1 181 ? 8.725 -11.240 -6.348 1.00 90.00 181 ILE A C 1
ATOM 1435 O O . ILE A 1 181 ? 9.366 -11.353 -7.381 1.00 90.00 181 ILE A O 1
ATOM 1439 N N . GLU A 1 182 ? 8.156 -12.267 -5.719 1.00 92.88 182 GLU A N 1
ATOM 1440 C CA . GLU A 1 182 ? 8.083 -13.617 -6.279 1.00 92.88 182 GLU A CA 1
ATOM 1441 C C . GLU A 1 182 ? 7.345 -13.612 -7.626 1.00 92.88 182 GLU A C 1
ATOM 1443 O O . GLU A 1 182 ? 6.348 -12.900 -7.802 1.00 92.88 182 GLU A O 1
ATOM 1448 N N . LEU A 1 183 ? 7.825 -14.434 -8.557 1.00 91.69 183 LEU A N 1
ATOM 1449 C CA . LEU A 1 183 ? 7.278 -14.622 -9.893 1.00 91.69 183 LEU A CA 1
ATOM 1450 C C . LEU A 1 183 ? 6.789 -16.078 -10.048 1.00 91.69 183 LEU A C 1
ATOM 1452 O O . LEU A 1 183 ? 7.552 -17.011 -9.815 1.00 91.69 183 LEU A O 1
ATOM 1456 N N . PRO A 1 184 ? 5.523 -16.307 -10.447 1.00 92.12 184 PRO A N 1
ATOM 1457 C CA . PRO A 1 184 ? 4.473 -15.307 -10.625 1.00 92.12 184 PRO A CA 1
ATOM 1458 C C . PRO A 1 184 ? 4.041 -14.680 -9.282 1.00 92.12 184 PRO A C 1
ATOM 1460 O O . PRO A 1 184 ? 4.000 -15.380 -8.267 1.00 92.12 184 PRO A O 1
ATOM 1463 N N . PRO A 1 185 ? 3.610 -13.402 -9.264 1.00 92.69 185 PRO A N 1
ATOM 1464 C CA . PRO A 1 185 ? 3.118 -12.772 -8.044 1.00 92.69 185 PRO A CA 1
ATOM 1465 C C . PRO A 1 185 ? 1.943 -13.526 -7.428 1.00 92.69 185 PRO A C 1
ATOM 1467 O O . PRO A 1 185 ? 1.078 -14.053 -8.135 1.00 92.69 185 PRO A O 1
ATOM 1470 N N . SER A 1 186 ? 1.861 -13.523 -6.097 1.00 92.31 186 SER A N 1
ATOM 1471 C CA . SER A 1 186 ? 0.761 -14.169 -5.381 1.00 92.31 186 SER A CA 1
ATOM 1472 C C . SER A 1 186 ? -0.605 -13.600 -5.786 1.00 92.31 186 SER A C 1
ATOM 1474 O O . SER A 1 186 ? -0.745 -12.424 -6.131 1.00 92.31 186 SER A O 1
ATOM 1476 N N . ARG A 1 187 ? -1.661 -14.418 -5.675 1.00 92.00 187 ARG A N 1
ATOM 1477 C CA . ARG A 1 187 ? -3.043 -13.994 -5.986 1.00 92.00 187 ARG A CA 1
ATOM 1478 C C . ARG A 1 187 ? -3.466 -12.736 -5.228 1.00 92.00 187 ARG A C 1
ATOM 1480 O O . ARG A 1 187 ? -4.243 -11.941 -5.746 1.00 92.00 187 ARG A O 1
ATOM 1487 N N . TRP A 1 188 ? -2.961 -12.561 -4.008 1.00 87.94 188 TRP A N 1
ATOM 1488 C CA . TRP A 1 188 ? -3.217 -11.362 -3.220 1.00 87.94 188 TRP A CA 1
ATOM 1489 C C . TRP A 1 188 ? -2.602 -10.114 -3.859 1.00 87.94 188 TRP A C 1
ATOM 1491 O O . TRP A 1 188 ? -3.301 -9.116 -4.005 1.00 87.94 188 TRP A O 1
ATOM 1501 N N . ARG A 1 189 ? -1.337 -10.173 -4.301 1.00 89.38 189 ARG A N 1
ATOM 1502 C CA . ARG A 1 189 ? -0.686 -9.050 -4.999 1.00 89.38 189 ARG A CA 1
ATOM 1503 C C . ARG A 1 189 ? -1.380 -8.726 -6.319 1.00 89.38 189 ARG A C 1
ATOM 1505 O O . ARG A 1 189 ? -1.626 -7.556 -6.588 1.00 89.38 189 ARG A O 1
ATOM 1512 N N . GLN A 1 190 ? -1.806 -9.746 -7.062 1.00 92.50 190 GLN A N 1
ATOM 1513 C CA . GLN A 1 190 ? -2.594 -9.560 -8.285 1.00 92.50 190 GLN A CA 1
ATOM 1514 C C . GLN A 1 190 ? -3.934 -8.869 -8.017 1.00 92.50 190 GLN A C 1
ATOM 1516 O O . GLN A 1 190 ? -4.356 -8.010 -8.784 1.00 92.50 190 GLN A O 1
ATOM 1521 N N . LEU A 1 191 ? -4.615 -9.220 -6.922 1.00 89.44 191 LEU A N 1
ATOM 1522 C CA . LEU A 1 191 ? -5.863 -8.564 -6.539 1.00 89.44 191 LEU A CA 1
ATOM 1523 C C . LEU A 1 191 ? -5.621 -7.126 -6.067 1.00 89.44 191 LEU A C 1
ATOM 1525 O O . LEU A 1 191 ? -6.346 -6.229 -6.485 1.00 89.44 191 LEU A O 1
ATOM 1529 N N . LYS A 1 192 ? -4.585 -6.899 -5.249 1.00 86.44 192 LYS A N 1
ATOM 1530 C CA . LYS A 1 192 ? -4.180 -5.569 -4.774 1.00 86.44 192 LYS A CA 1
ATOM 1531 C C . LYS A 1 192 ? -3.851 -4.635 -5.939 1.00 86.44 192 LYS A C 1
ATOM 1533 O O . LYS A 1 192 ? -4.303 -3.498 -5.929 1.00 86.44 192 LYS A O 1
ATOM 1538 N N . ALA A 1 193 ? -3.133 -5.121 -6.948 1.00 87.75 193 ALA A N 1
ATOM 1539 C CA . ALA A 1 193 ? -2.745 -4.330 -8.113 1.00 87.75 193 ALA A CA 1
ATOM 1540 C C . ALA A 1 193 ? -3.934 -3.915 -9.001 1.00 87.75 193 ALA A C 1
ATOM 1542 O O . ALA A 1 193 ? -3.831 -2.971 -9.774 1.00 87.75 193 ALA A O 1
ATOM 1543 N N . LYS A 1 194 ? -5.080 -4.600 -8.887 1.00 85.75 194 LYS A N 1
ATOM 1544 C CA . LYS A 1 194 ? -6.324 -4.254 -9.595 1.00 85.75 194 LYS A CA 1
ATOM 1545 C C . LYS A 1 194 ? -7.190 -3.245 -8.841 1.00 85.75 194 LYS A C 1
ATOM 1547 O O . LYS A 1 194 ? -8.233 -2.844 -9.358 1.00 85.75 194 LYS A O 1
ATOM 1552 N N . LEU A 1 195 ? -6.812 -2.876 -7.618 1.00 80.94 195 LEU A N 1
ATOM 1553 C CA . LEU A 1 195 ? -7.518 -1.849 -6.865 1.00 80.94 195 LEU A CA 1
ATOM 1554 C C . LEU A 1 195 ? -7.173 -0.464 -7.451 1.00 80.94 195 LEU A C 1
ATOM 1556 O O . LEU A 1 195 ? -6.006 -0.231 -7.758 1.00 80.94 195 LEU A O 1
ATOM 1560 N N . PRO A 1 196 ? -8.162 0.433 -7.625 1.00 62.59 196 PRO A N 1
ATOM 1561 C CA . PRO A 1 196 ? -7.959 1.756 -8.226 1.00 62.59 196 PRO A CA 1
ATOM 1562 C C . PRO A 1 196 ? -7.018 2.713 -7.462 1.00 62.59 196 PRO A C 1
ATOM 1564 O O . PRO A 1 196 ? -6.634 2.446 -6.295 1.00 62.59 196 PRO A O 1
#